Protein AF-A0A420J3P9-F1 (afdb_monomer)

Structure (mmCIF, N/CA/C/O backbone):
data_AF-A0A420J3P9-F1
#
_entry.id   AF-A0A420J3P9-F1
#
loop_
_atom_site.group_PDB
_atom_site.id
_atom_site.type_symbol
_atom_site.label_atom_id
_atom_site.label_alt_id
_atom_site.label_comp_id
_atom_site.label_asym_id
_atom_site.label_entity_id
_atom_site.label_seq_id
_atom_site.pdbx_PDB_ins_code
_atom_site.Cartn_x
_atom_site.Cartn_y
_atom_site.Cartn_z
_atom_site.occupancy
_atom_site.B_iso_or_equiv
_atom_site.auth_seq_id
_atom_site.auth_comp_id
_atom_site.auth_asym_id
_atom_site.auth_atom_id
_atom_site.pdbx_PDB_model_num
ATOM 1 N N . GLU A 1 1 ? -34.073 -24.463 3.191 1.00 41.09 1 GLU A N 1
ATOM 2 C CA . GLU A 1 1 ? -34.827 -23.278 3.674 1.00 41.09 1 GLU A CA 1
ATOM 3 C C . GLU A 1 1 ? -35.084 -23.218 5.193 1.00 41.09 1 GLU A C 1
ATOM 5 O O . GLU A 1 1 ? -35.386 -22.144 5.695 1.00 41.09 1 GLU A O 1
ATOM 10 N N . ALA A 1 2 ? -34.870 -24.283 5.980 1.00 38.25 2 ALA A N 1
ATOM 11 C CA . ALA A 1 2 ? -35.270 -24.335 7.399 1.00 38.25 2 ALA A CA 1
ATOM 12 C C . ALA A 1 2 ? -34.492 -23.448 8.412 1.00 38.25 2 ALA A C 1
ATOM 14 O O . ALA A 1 2 ? -34.869 -23.400 9.577 1.00 38.25 2 ALA A O 1
ATOM 15 N N . ALA A 1 3 ? -33.434 -22.725 8.019 1.00 47.88 3 ALA A N 1
ATOM 16 C CA . ALA A 1 3 ? -32.603 -21.922 8.940 1.00 47.88 3 ALA A CA 1
ATOM 17 C C . ALA A 1 3 ? -32.577 -20.409 8.638 1.00 47.88 3 ALA A C 1
ATOM 19 O O . ALA A 1 3 ? -31.824 -19.671 9.278 1.00 47.88 3 ALA A O 1
ATOM 20 N N . SER A 1 4 ? -33.387 -19.937 7.681 1.00 51.00 4 SER A N 1
ATOM 21 C CA . SER A 1 4 ? -33.421 -18.517 7.289 1.00 51.00 4 SER A CA 1
ATOM 22 C C . SER A 1 4 ? -33.843 -17.603 8.455 1.00 51.00 4 SER A C 1
ATOM 24 O O . SER A 1 4 ? -33.220 -16.573 8.692 1.00 51.00 4 SER A O 1
ATOM 26 N N . HIS A 1 5 ? -34.795 -18.042 9.285 1.00 48.81 5 HIS A N 1
ATOM 27 C CA . HIS A 1 5 ? -35.295 -17.291 10.447 1.00 48.81 5 HIS A CA 1
ATOM 28 C C . HIS A 1 5 ? -34.285 -17.151 11.611 1.00 48.81 5 HIS A C 1
ATOM 30 O O . HIS A 1 5 ? -34.476 -16.327 12.500 1.00 48.81 5 HIS A O 1
ATOM 36 N N . LEU A 1 6 ? -33.189 -17.923 11.614 1.00 57.53 6 LEU A N 1
ATOM 37 C CA . LEU A 1 6 ? -32.110 -17.842 12.617 1.00 57.53 6 LEU A CA 1
ATOM 38 C C . LEU A 1 6 ? -30.962 -16.917 12.168 1.00 57.53 6 LEU A C 1
ATOM 40 O O . LEU A 1 6 ? -29.981 -16.683 12.898 1.00 57.53 6 LEU A O 1
ATOM 44 N N . GLN A 1 7 ? -31.045 -16.376 10.950 1.00 66.06 7 GLN A N 1
ATOM 45 C CA . GLN A 1 7 ? -30.092 -15.388 10.477 1.00 66.06 7 GLN A CA 1
ATOM 46 C C . GLN A 1 7 ? -30.398 -14.020 11.074 1.00 66.06 7 GLN A C 1
ATOM 48 O O . GLN A 1 7 ? -31.249 -13.271 10.627 1.00 66.06 7 GLN A O 1
ATOM 53 N N . ARG A 1 8 ? -29.571 -13.646 12.046 1.00 73.69 8 ARG A N 1
ATOM 54 C CA . ARG A 1 8 ? -29.509 -12.269 12.557 1.00 73.69 8 ARG A CA 1
ATOM 55 C C . ARG A 1 8 ? -29.259 -11.182 11.494 1.00 73.69 8 ARG A C 1
ATOM 57 O O . ARG A 1 8 ? -29.562 -10.036 11.761 1.00 73.69 8 ARG A O 1
ATOM 64 N N . LEU A 1 9 ? -28.675 -11.525 10.341 1.00 76.19 9 LEU A N 1
ATOM 65 C CA . LEU A 1 9 ? -28.540 -10.621 9.192 1.00 76.19 9 LEU A CA 1
ATOM 66 C C . LEU A 1 9 ? -29.538 -11.089 8.126 1.00 76.19 9 LEU A C 1
ATOM 68 O O . LEU A 1 9 ? -29.399 -12.227 7.679 1.00 76.19 9 LEU A O 1
ATOM 72 N N . PRO A 1 10 ? -30.522 -10.265 7.731 1.00 80.88 10 PRO A N 1
ATOM 73 C CA . PRO A 1 10 ? -31.456 -10.626 6.670 1.00 80.88 10 PRO A CA 1
ATOM 74 C C . PRO A 1 10 ? -30.725 -10.935 5.359 1.00 80.88 10 PRO A C 1
ATOM 76 O O . PRO A 1 10 ? -29.700 -10.317 5.065 1.00 80.88 10 PRO A O 1
ATOM 79 N N . THR A 1 11 ? -31.278 -11.831 4.540 1.00 83.38 11 THR A N 1
ATOM 80 C CA . THR A 1 11 ? -30.711 -12.221 3.232 1.00 83.38 11 THR A CA 1
ATOM 81 C C . THR A 1 11 ? -30.441 -11.015 2.334 1.00 83.38 11 THR A C 1
ATOM 83 O O 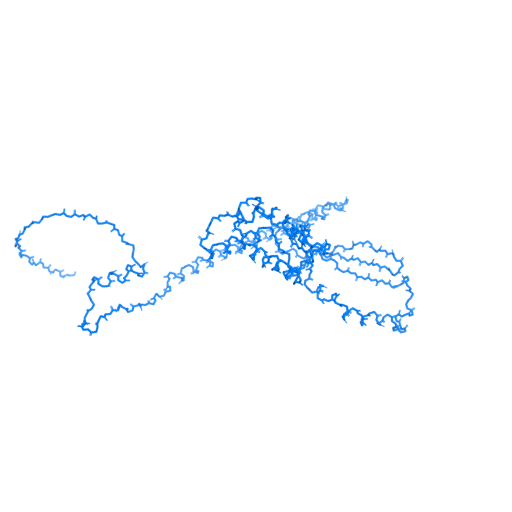. THR A 1 11 ? -29.328 -10.858 1.853 1.00 83.38 11 THR A O 1
ATOM 86 N N . VAL A 1 12 ? -31.386 -10.073 2.248 1.00 84.38 12 VAL A N 1
ATOM 87 C CA . VAL A 1 12 ? -31.233 -8.813 1.490 1.00 84.38 12 VAL A CA 1
ATOM 88 C C . VAL A 1 12 ? -30.014 -7.996 1.943 1.00 84.38 12 VAL A C 1
ATOM 90 O O . VAL A 1 12 ? -29.369 -7.314 1.146 1.00 84.38 12 VAL A O 1
ATOM 93 N N . VAL A 1 13 ? -29.695 -8.031 3.239 1.00 83.31 13 VAL A N 1
ATOM 94 C CA . VAL A 1 13 ? -28.529 -7.331 3.791 1.00 83.31 13 VAL A CA 1
ATOM 95 C C . VAL A 1 13 ? -27.249 -8.098 3.475 1.00 83.31 13 VAL A C 1
ATOM 97 O O . VAL A 1 13 ? -26.247 -7.468 3.140 1.00 83.31 13 VAL A O 1
ATOM 100 N N . GLU A 1 14 ? -27.278 -9.433 3.540 1.00 87.81 14 GLU A N 1
ATOM 101 C CA . GLU A 1 14 ? -26.153 -10.269 3.108 1.00 87.81 14 GLU A CA 1
ATOM 102 C C . GLU A 1 14 ? -25.841 -10.043 1.619 1.00 87.81 14 GLU A C 1
ATOM 104 O O . GLU A 1 14 ? -24.682 -9.803 1.299 1.00 87.81 14 GLU A O 1
ATOM 109 N N . ASP A 1 15 ? -26.845 -9.965 0.742 1.00 88.38 15 ASP A N 1
ATOM 110 C CA . ASP A 1 15 ? -26.650 -9.713 -0.695 1.00 88.38 15 ASP A CA 1
ATOM 111 C C . ASP A 1 15 ? -26.007 -8.346 -0.962 1.00 88.38 15 ASP A C 1
ATOM 113 O O . ASP A 1 15 ? -25.074 -8.211 -1.758 1.00 88.38 15 ASP A O 1
ATOM 117 N N . ARG A 1 16 ? -26.459 -7.303 -0.253 1.00 88.38 16 ARG A N 1
ATOM 118 C CA . ARG A 1 16 ? -25.855 -5.963 -0.340 1.00 88.38 16 ARG A CA 1
ATOM 119 C C . ARG A 1 16 ? -24.415 -5.951 0.162 1.00 88.38 16 ARG A C 1
ATOM 121 O O . ARG A 1 16 ? -23.575 -5.272 -0.427 1.00 88.38 16 ARG A O 1
ATOM 128 N N . LEU A 1 17 ? -24.127 -6.687 1.234 1.00 89.12 17 LEU A N 1
ATOM 129 C CA . LEU A 1 17 ? -22.781 -6.813 1.786 1.00 89.12 17 LEU A CA 1
ATOM 130 C C . LEU A 1 17 ? -21.855 -7.547 0.809 1.00 89.12 17 LEU A C 1
ATOM 132 O O . LEU A 1 17 ? -20.719 -7.123 0.609 1.00 89.12 17 LEU A O 1
ATOM 136 N N . THR A 1 18 ? -22.359 -8.591 0.155 1.00 91.00 18 THR A N 1
ATOM 137 C CA . THR A 1 18 ? -21.653 -9.338 -0.887 1.00 91.00 18 THR A CA 1
ATOM 138 C C . THR A 1 18 ? -21.353 -8.458 -2.102 1.00 91.00 18 THR A C 1
ATOM 140 O O . THR A 1 18 ? -20.197 -8.365 -2.512 1.00 91.00 18 THR A O 1
ATOM 143 N N . ASN A 1 19 ? -22.338 -7.714 -2.612 1.00 91.31 19 ASN A N 1
ATOM 144 C CA . ASN A 1 19 ? -22.127 -6.753 -3.702 1.00 91.31 19 ASN A CA 1
ATOM 145 C C . ASN A 1 19 ? -21.129 -5.653 -3.326 1.00 91.31 19 ASN A C 1
ATOM 147 O O . ASN A 1 19 ? -20.300 -5.254 -4.141 1.00 91.31 19 ASN A O 1
ATOM 151 N N . TRP A 1 20 ? -21.167 -5.167 -2.084 1.00 90.81 20 TRP A N 1
ATOM 152 C CA . TRP A 1 20 ? -20.179 -4.208 -1.603 1.00 90.81 20 TRP A CA 1
ATOM 153 C C . TRP A 1 20 ? -18.757 -4.786 -1.622 1.00 90.81 20 TRP A C 1
ATOM 155 O O . TRP A 1 20 ? -17.851 -4.099 -2.089 1.00 90.81 20 TRP A O 1
ATOM 165 N N . ILE A 1 21 ? -18.557 -6.041 -1.196 1.00 90.19 21 ILE A N 1
ATOM 166 C CA . ILE A 1 21 ? -17.247 -6.719 -1.256 1.00 90.19 21 ILE A CA 1
ATOM 167 C C . ILE A 1 21 ? -16.744 -6.806 -2.704 1.00 90.19 21 ILE A C 1
ATOM 169 O O . ILE A 1 21 ? -15.606 -6.421 -2.970 1.00 90.19 21 ILE A O 1
ATOM 173 N N . LEU A 1 22 ? -17.596 -7.240 -3.638 1.00 90.75 22 LEU A N 1
ATOM 174 C CA . LEU A 1 22 ? -17.245 -7.338 -5.062 1.00 90.75 22 LEU A CA 1
ATOM 175 C C . LEU A 1 22 ? -16.896 -5.968 -5.668 1.00 90.75 22 LEU A C 1
ATOM 177 O O . LEU A 1 22 ? -15.924 -5.837 -6.409 1.00 90.75 22 LEU A O 1
ATOM 181 N N . ASN A 1 23 ? -17.635 -4.919 -5.302 1.00 89.25 23 ASN A N 1
ATOM 182 C CA . ASN A 1 23 ? -17.346 -3.557 -5.750 1.00 89.25 23 ASN A CA 1
ATOM 183 C C . ASN A 1 23 ? -16.020 -3.024 -5.185 1.00 89.25 23 ASN A C 1
ATOM 185 O O . ASN A 1 23 ? -15.274 -2.355 -5.897 1.00 89.25 23 ASN A O 1
ATOM 189 N N . GLN A 1 24 ? -15.699 -3.311 -3.918 1.00 85.50 24 GLN A N 1
ATOM 190 C CA . GLN A 1 24 ? -14.402 -2.939 -3.336 1.00 85.50 24 GLN A CA 1
ATOM 191 C C . GLN A 1 24 ? -13.248 -3.643 -4.052 1.00 85.50 24 GLN A C 1
ATOM 193 O O . GLN A 1 24 ? -12.240 -3.011 -4.376 1.00 85.50 24 GLN A O 1
ATOM 198 N N . GLU A 1 25 ? -13.423 -4.923 -4.369 1.00 85.25 25 GLU A N 1
ATOM 199 C CA . GLU A 1 25 ? -12.459 -5.684 -5.150 1.00 85.25 25 GLU A CA 1
ATOM 200 C C . GLU A 1 25 ? -12.248 -5.095 -6.550 1.00 85.25 25 GLU A C 1
ATOM 202 O O . GLU A 1 25 ? -11.099 -4.902 -6.950 1.00 85.25 25 GLU A O 1
ATOM 207 N N . ALA A 1 26 ? -13.321 -4.735 -7.262 1.00 84.12 26 ALA A N 1
ATOM 208 C CA . ALA A 1 26 ? -13.232 -4.100 -8.580 1.00 84.12 26 ALA A CA 1
ATOM 209 C C . ALA A 1 26 ? -12.447 -2.773 -8.547 1.00 84.12 26 ALA A C 1
ATOM 211 O O . ALA A 1 26 ? -11.773 -2.406 -9.512 1.00 84.12 26 ALA A O 1
ATOM 212 N N . LEU A 1 27 ? -12.484 -2.064 -7.416 1.00 81.44 27 LEU A N 1
ATOM 213 C CA . LEU A 1 27 ? -11.719 -0.837 -7.185 1.00 81.44 27 LEU A CA 1
ATOM 214 C C . LEU A 1 27 ? -10.256 -1.092 -6.764 1.00 81.44 27 LEU A C 1
ATOM 216 O O . LEU A 1 27 ? -9.456 -0.152 -6.720 1.00 81.44 27 LEU A O 1
ATOM 220 N N . GLY A 1 28 ? -9.875 -2.342 -6.488 1.00 75.62 28 GLY A N 1
ATOM 221 C CA . GLY A 1 28 ? -8.542 -2.719 -6.012 1.00 75.62 28 GLY A CA 1
ATOM 222 C C . GLY A 1 28 ? -8.358 -2.568 -4.499 1.00 75.62 28 GLY A C 1
ATOM 223 O O . GLY A 1 28 ? -7.225 -2.426 -4.027 1.00 75.62 28 GLY A O 1
ATOM 224 N N . TYR A 1 29 ? -9.451 -2.587 -3.729 1.00 77.88 29 TYR A N 1
ATOM 225 C CA . TYR A 1 29 ? -9.440 -2.568 -2.268 1.00 77.88 29 TYR A CA 1
ATOM 226 C C . TYR A 1 29 ? -9.862 -3.932 -1.713 1.00 77.88 29 TYR A C 1
ATOM 228 O O . TYR A 1 29 ? -10.989 -4.382 -1.890 1.00 77.88 29 TYR A O 1
ATOM 236 N N . GLY A 1 30 ? -8.949 -4.604 -1.014 1.00 80.62 30 GLY A N 1
ATOM 237 C CA . GLY A 1 30 ? -9.260 -5.846 -0.312 1.00 80.62 30 GLY A CA 1
ATOM 238 C C . GLY A 1 30 ? -10.011 -5.583 0.992 1.00 80.62 30 GLY A C 1
ATOM 239 O O . GLY A 1 30 ? -9.611 -4.728 1.785 1.00 80.62 30 GLY A O 1
ATOM 240 N N . VAL A 1 31 ? -11.082 -6.341 1.228 1.00 85.81 31 VAL A N 1
ATOM 241 C CA . VAL A 1 31 ? -11.904 -6.230 2.437 1.00 85.81 31 VAL A CA 1
ATOM 242 C C . VAL A 1 31 ? -11.587 -7.370 3.404 1.00 85.81 31 VAL A C 1
ATOM 244 O O . VAL A 1 31 ? -11.693 -8.546 3.070 1.00 85.81 31 VAL A O 1
ATOM 247 N N . THR A 1 32 ? -11.221 -7.041 4.638 1.00 85.94 32 THR A N 1
ATOM 248 C CA . THR A 1 32 ? -10.906 -8.025 5.689 1.00 85.94 32 THR A CA 1
ATOM 249 C C . THR A 1 32 ? -12.156 -8.540 6.412 1.00 85.94 32 THR A C 1
ATOM 251 O O . THR A 1 32 ? -13.165 -7.842 6.515 1.00 85.94 32 THR A O 1
ATOM 254 N N . HIS A 1 33 ? -12.072 -9.725 7.035 1.00 86.06 33 HIS A N 1
ATOM 255 C CA . HIS A 1 33 ? -13.139 -10.253 7.909 1.00 86.06 33 HIS A CA 1
ATOM 256 C C . HIS A 1 33 ? -13.577 -9.260 8.989 1.00 86.06 33 HIS A C 1
ATOM 258 O O . HIS A 1 33 ? -14.764 -9.141 9.288 1.00 86.06 33 HIS A O 1
ATOM 264 N N . THR A 1 34 ? -12.620 -8.544 9.580 1.00 82.94 34 THR A N 1
ATOM 265 C CA . THR A 1 34 ? -12.887 -7.565 10.634 1.00 82.94 34 THR A CA 1
ATOM 266 C C . THR A 1 34 ? -13.718 -6.402 10.108 1.00 82.94 34 THR A C 1
ATOM 268 O O . THR A 1 34 ? -14.671 -6.001 10.770 1.00 82.94 34 THR A O 1
ATOM 271 N N . GLN A 1 35 ? -13.404 -5.902 8.909 1.00 84.62 35 GLN A N 1
ATOM 272 C CA . GLN A 1 35 ? -14.179 -4.843 8.260 1.00 84.62 35 GLN A CA 1
ATOM 273 C C . GLN A 1 35 ? -15.598 -5.309 7.928 1.00 84.62 35 GLN A C 1
ATOM 275 O O . GLN A 1 35 ? -16.542 -4.590 8.239 1.00 84.62 35 GLN A O 1
ATOM 280 N N . ILE A 1 36 ? -15.764 -6.520 7.385 1.00 86.50 36 ILE A N 1
ATOM 281 C CA . ILE A 1 36 ? -17.090 -7.084 7.076 1.00 86.50 36 ILE A CA 1
ATOM 282 C C . ILE A 1 36 ? -17.923 -7.223 8.355 1.00 86.50 36 ILE A C 1
ATOM 284 O O . ILE A 1 36 ? -19.081 -6.813 8.388 1.00 86.50 36 ILE A O 1
ATOM 288 N N . ARG A 1 37 ? -17.320 -7.729 9.440 1.00 86.31 37 ARG A N 1
ATOM 289 C CA . ARG A 1 37 ? -17.979 -7.838 10.748 1.00 86.31 37 ARG A CA 1
ATOM 290 C C . 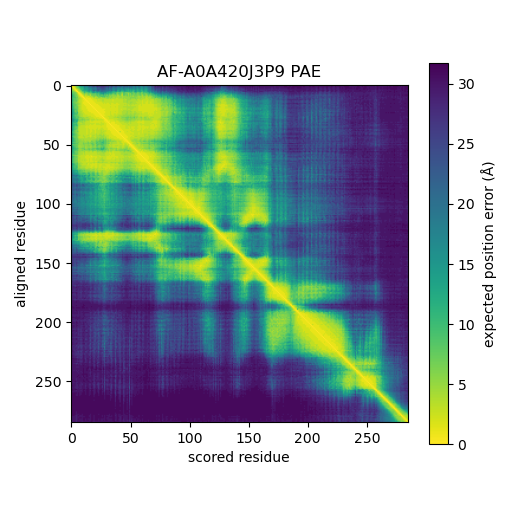ARG A 1 37 ? -18.402 -6.472 11.287 1.00 86.31 37 ARG A C 1
ATOM 292 O O . ARG A 1 37 ? -19.551 -6.322 11.683 1.00 86.31 37 ARG A O 1
ATOM 299 N N . LEU A 1 38 ? -17.502 -5.486 11.279 1.00 85.00 38 LEU A N 1
ATOM 300 C CA . LEU A 1 38 ? -17.786 -4.115 11.722 1.00 85.00 38 LEU A CA 1
ATOM 301 C C . LEU A 1 38 ? -18.907 -3.472 10.904 1.00 85.00 38 LEU A C 1
ATOM 303 O O . LEU A 1 38 ? -19.764 -2.791 11.461 1.00 85.00 38 LEU A O 1
ATOM 307 N N . PHE A 1 39 ? -18.910 -3.682 9.589 1.00 85.88 39 PHE A N 1
ATOM 308 C CA . PHE A 1 39 ? -19.941 -3.141 8.712 1.00 85.88 39 PHE A CA 1
ATOM 309 C C . PHE A 1 39 ? -21.296 -3.811 8.970 1.00 85.88 39 PHE A C 1
ATOM 311 O O . PHE A 1 39 ? -22.301 -3.121 9.116 1.00 85.88 39 PHE A O 1
ATOM 318 N N . GLY A 1 40 ? -21.311 -5.136 9.140 1.00 85.19 40 GLY A N 1
ATOM 319 C CA . GLY A 1 40 ? -22.503 -5.885 9.540 1.00 85.19 40 GLY A CA 1
ATOM 320 C C . GLY A 1 40 ? -23.052 -5.452 10.903 1.00 85.19 40 GLY A C 1
ATOM 321 O O . GLY A 1 40 ? -24.250 -5.235 11.034 1.00 85.19 40 GLY A O 1
ATOM 322 N N . GLU A 1 41 ? -22.192 -5.261 11.908 1.00 86.06 41 GLU A N 1
ATOM 323 C CA . GLU A 1 41 ? -22.586 -4.754 13.233 1.00 86.06 41 GLU A CA 1
ATOM 324 C C . GLU A 1 41 ? -23.176 -3.341 13.157 1.00 86.06 41 GLU A C 1
ATOM 326 O O . GLU A 1 41 ? -24.178 -3.061 13.808 1.00 86.06 41 GLU A O 1
ATOM 331 N N . ARG A 1 42 ? -22.606 -2.458 12.329 1.00 85.62 42 ARG A N 1
ATOM 332 C CA . ARG A 1 42 ? -23.151 -1.109 12.108 1.00 85.62 42 ARG A CA 1
ATOM 333 C C . ARG A 1 42 ? -24.518 -1.141 11.430 1.00 85.62 42 ARG A C 1
ATOM 335 O O . ARG A 1 42 ? -25.399 -0.391 11.833 1.00 85.62 42 ARG A O 1
ATOM 342 N N . LEU A 1 43 ? -24.704 -2.009 10.435 1.00 85.88 43 LEU A N 1
ATOM 343 C CA . LEU A 1 43 ? -25.997 -2.184 9.768 1.00 85.88 43 LEU A CA 1
ATOM 344 C C . LEU A 1 43 ? -27.071 -2.688 10.741 1.00 85.88 43 LEU A C 1
ATOM 346 O O . LEU A 1 43 ? -28.191 -2.188 10.713 1.00 85.88 43 LEU A O 1
ATOM 350 N N . LEU A 1 44 ? -26.718 -3.610 11.640 1.00 85.44 44 LEU A N 1
ATOM 351 C CA . LEU A 1 44 ? -27.620 -4.091 12.692 1.00 85.44 44 LEU A CA 1
ATOM 352 C C . LEU A 1 44 ? -27.932 -3.013 13.735 1.00 85.44 44 LEU A C 1
ATOM 354 O O . LEU A 1 44 ? -29.086 -2.857 14.128 1.00 85.44 44 LEU A O 1
ATOM 358 N N . ALA A 1 45 ? -26.936 -2.215 14.127 1.00 86.56 45 ALA A N 1
ATOM 359 C CA . ALA A 1 45 ? -27.130 -1.113 15.065 1.00 86.56 45 ALA A CA 1
ATOM 360 C C . ALA A 1 45 ? -28.114 -0.060 14.527 1.00 86.56 45 ALA A C 1
ATOM 362 O O . ALA A 1 45 ? -28.903 0.479 15.297 1.00 86.56 45 ALA A O 1
ATOM 363 N N . LEU A 1 46 ? -28.118 0.197 13.211 1.00 85.06 46 LEU A N 1
ATOM 364 C CA . LEU A 1 46 ? -29.114 1.066 12.565 1.00 85.06 46 LEU A CA 1
ATOM 365 C C . LEU A 1 46 ? -30.538 0.492 12.623 1.00 85.06 46 LEU A C 1
ATOM 367 O O . LEU A 1 46 ? -31.501 1.249 12.583 1.00 85.06 46 LEU A O 1
ATOM 371 N N . GLN A 1 47 ? -30.672 -0.829 12.733 1.00 82.81 47 GLN A N 1
ATOM 372 C CA . GLN A 1 47 ? -31.948 -1.528 12.908 1.00 82.81 47 GLN A CA 1
ATOM 373 C C . GLN A 1 47 ? -32.336 -1.691 14.391 1.00 82.81 47 GLN A C 1
ATOM 375 O O . GLN A 1 47 ? -33.323 -2.356 14.694 1.00 82.81 47 GLN A O 1
ATOM 380 N N . GLY A 1 48 ? -31.574 -1.096 15.318 1.00 82.94 48 GLY A N 1
ATOM 381 C CA . GLY A 1 48 ? -31.812 -1.170 16.762 1.00 82.94 48 GLY A CA 1
ATOM 382 C C . GLY A 1 48 ? -31.195 -2.390 17.457 1.00 82.94 48 GLY A C 1
ATOM 383 O O . GLY A 1 48 ? -31.391 -2.569 18.658 1.00 82.94 48 GLY A O 1
ATOM 384 N N . ASP A 1 49 ? -30.425 -3.224 16.747 1.00 84.62 49 ASP A N 1
ATOM 385 C CA . ASP A 1 49 ? -29.704 -4.355 17.338 1.00 84.62 49 ASP A CA 1
ATOM 386 C C . ASP A 1 49 ? -28.223 -4.017 17.560 1.00 84.62 49 ASP A C 1
ATOM 388 O O . ASP A 1 49 ? -27.389 -4.080 16.658 1.00 84.62 49 ASP A O 1
ATOM 392 N N . HIS A 1 50 ? -27.884 -3.702 18.808 1.00 84.94 50 HIS A N 1
ATOM 393 C CA . HIS A 1 50 ? -26.528 -3.324 19.206 1.00 84.94 50 HIS A CA 1
ATOM 394 C C . HIS A 1 50 ? -25.654 -4.492 19.681 1.00 84.94 50 HIS A C 1
ATOM 396 O O . HIS A 1 50 ? -24.524 -4.264 20.116 1.00 84.94 50 HIS A O 1
ATOM 402 N N . LYS A 1 51 ? -26.129 -5.748 19.647 1.00 84.50 51 LYS A N 1
ATOM 403 C CA . LYS A 1 51 ? -25.302 -6.857 20.156 1.00 84.50 51 LYS A CA 1
ATOM 404 C C . LYS A 1 51 ? -24.171 -7.172 19.154 1.00 84.50 51 LYS A C 1
ATOM 406 O O . LYS A 1 51 ? -24.382 -7.105 17.942 1.00 84.50 51 LYS A O 1
ATOM 411 N N . PRO A 1 52 ? -22.979 -7.593 19.597 1.00 82.00 52 PRO A N 1
ATOM 412 C CA . PRO A 1 52 ? -21.889 -7.933 18.681 1.00 82.00 52 PRO A CA 1
ATOM 413 C C . PRO A 1 52 ? -22.203 -9.186 17.846 1.00 82.00 52 PRO A C 1
ATOM 415 O O . PRO A 1 52 ? -22.958 -10.068 18.273 1.00 82.00 52 PRO A O 1
ATOM 418 N N . LEU A 1 53 ? -21.615 -9.297 16.653 1.00 81.75 53 LEU A N 1
ATOM 419 C CA . LEU A 1 53 ? -21.684 -10.505 15.828 1.00 81.75 53 LEU A CA 1
ATOM 420 C C . LEU A 1 53 ? -20.735 -11.576 16.394 1.00 81.75 53 LEU A C 1
ATOM 422 O O . LEU A 1 53 ? -19.559 -11.329 16.648 1.00 81.75 53 LEU A O 1
ATOM 426 N N . GLY A 1 54 ? -21.243 -12.798 16.581 1.00 79.38 54 GLY A N 1
ATOM 427 C CA . GLY A 1 54 ? -20.460 -13.914 17.127 1.00 79.38 54 GLY A CA 1
ATOM 428 C C . GLY A 1 54 ? -19.325 -14.401 16.208 1.00 79.38 54 GLY A C 1
ATOM 429 O O . GLY A 1 54 ? -19.375 -14.238 14.989 1.00 79.38 54 GLY A O 1
ATOM 430 N N . LYS A 1 55 ? -18.330 -15.087 16.790 1.00 76.44 55 LYS A N 1
ATOM 431 C CA . LYS A 1 55 ? -17.093 -15.534 16.109 1.00 76.44 55 LYS A CA 1
ATOM 432 C C . LYS A 1 55 ? -17.334 -16.355 14.829 1.00 76.44 55 LYS A C 1
ATOM 434 O O . LYS A 1 55 ? -16.671 -16.134 13.822 1.00 76.44 55 LYS A O 1
ATOM 439 N N . ASN A 1 56 ? -18.338 -17.236 14.825 1.00 82.19 56 ASN A N 1
ATOM 440 C CA . ASN A 1 56 ? -18.611 -18.144 13.699 1.00 82.19 56 ASN A CA 1
ATOM 441 C C . ASN A 1 56 ? -19.488 -17.527 12.596 1.00 82.19 56 ASN A C 1
ATOM 443 O O . ASN A 1 56 ? -19.831 -18.203 11.626 1.00 82.19 56 ASN A O 1
ATOM 447 N N . ARG A 1 57 ? -19.900 -16.259 12.728 1.00 82.56 57 ARG A N 1
ATOM 448 C CA . ARG A 1 57 ? -20.818 -15.629 11.766 1.00 82.56 57 ARG A CA 1
ATOM 449 C C . ARG A 1 57 ? -20.166 -15.438 10.398 1.00 82.56 57 ARG A C 1
ATOM 451 O O . ARG A 1 57 ? -20.837 -15.685 9.407 1.00 82.56 57 ARG A O 1
ATOM 458 N N . MET A 1 58 ? -18.874 -15.101 10.347 1.00 84.38 58 MET A N 1
ATOM 459 C CA . MET A 1 58 ? -18.144 -14.949 9.082 1.00 84.38 58 MET A CA 1
ATOM 460 C C . MET A 1 58 ? -17.976 -16.267 8.329 1.00 84.38 58 MET A C 1
ATOM 462 O O . MET A 1 58 ? -18.233 -16.314 7.133 1.00 84.38 58 MET A O 1
ATOM 466 N N . ALA A 1 59 ? -17.628 -17.351 9.028 1.00 85.81 59 ALA A N 1
ATOM 467 C CA . ALA A 1 59 ? -17.551 -18.677 8.416 1.00 85.81 59 ALA A CA 1
ATOM 468 C C . ALA A 1 59 ? -18.904 -19.094 7.814 1.00 85.81 59 ALA A C 1
ATOM 470 O O . ALA A 1 59 ? -18.964 -19.585 6.692 1.00 85.81 59 ALA A O 1
ATOM 471 N N . ARG A 1 60 ? -20.008 -18.820 8.524 1.00 88.06 60 ARG A N 1
ATOM 472 C CA . ARG A 1 60 ? -21.366 -19.082 8.025 1.00 88.06 60 ARG A CA 1
ATOM 473 C C . ARG A 1 60 ? -21.771 -18.165 6.867 1.00 88.06 60 ARG A C 1
ATOM 475 O O . ARG A 1 60 ? -22.468 -18.622 5.975 1.00 88.06 60 ARG A O 1
ATOM 482 N N . PHE A 1 61 ? -21.364 -16.896 6.890 1.00 87.19 61 PHE A N 1
ATOM 483 C CA . PHE A 1 61 ? -21.601 -15.950 5.796 1.00 87.19 61 PHE A CA 1
ATOM 484 C C . PHE A 1 61 ? -20.916 -16.421 4.509 1.00 87.19 61 PHE A C 1
ATOM 486 O O . PHE A 1 61 ? -21.564 -16.484 3.472 1.00 87.19 61 PHE A O 1
ATOM 493 N N . LEU A 1 62 ? -19.648 -16.835 4.592 1.00 89.25 62 LEU A N 1
ATOM 494 C CA . LEU A 1 62 ? -18.914 -17.383 3.448 1.00 89.25 62 LEU A CA 1
ATOM 495 C C . LEU A 1 62 ? -19.509 -18.711 2.965 1.00 89.25 62 LEU A C 1
ATOM 497 O O . LEU A 1 62 ? -19.663 -18.904 1.769 1.00 89.25 62 LEU A O 1
ATOM 501 N N . ALA A 1 63 ? -19.925 -19.592 3.881 1.00 89.25 63 ALA A N 1
ATOM 502 C CA . ALA A 1 63 ? -20.588 -20.846 3.514 1.00 89.25 63 ALA A CA 1
ATOM 503 C C . ALA A 1 63 ? -21.911 -20.632 2.753 1.00 89.25 63 ALA A C 1
ATOM 505 O O . ALA A 1 63 ? -22.300 -21.479 1.956 1.00 89.25 63 ALA A O 1
ATOM 506 N N . ARG A 1 64 ? -22.604 -19.510 2.991 1.00 89.06 64 ARG A N 1
ATOM 507 C CA . ARG A 1 64 ? -23.831 -19.133 2.271 1.00 89.06 64 ARG A CA 1
ATOM 508 C C . ARG A 1 6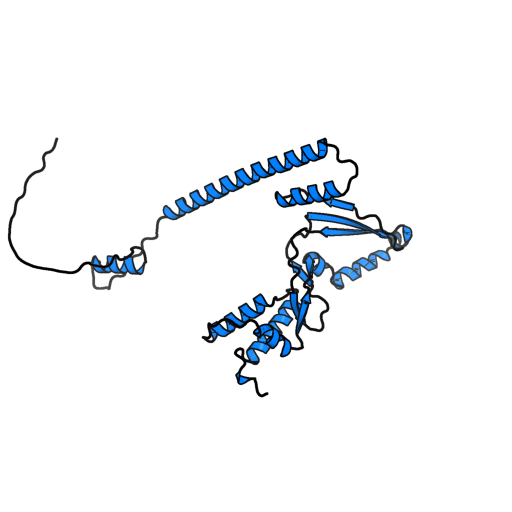4 ? -23.582 -18.380 0.968 1.00 89.06 64 ARG A C 1
ATOM 510 O O . ARG A 1 64 ? -24.450 -18.389 0.108 1.00 89.06 64 ARG A O 1
ATOM 517 N N . ASN A 1 65 ? -22.426 -17.736 0.831 1.00 88.50 65 ASN A N 1
ATOM 518 C CA . ASN A 1 65 ? -22.057 -16.939 -0.334 1.00 88.50 65 ASN A CA 1
ATOM 519 C C . ASN A 1 65 ? -20.862 -17.602 -1.035 1.00 88.50 65 ASN A C 1
ATOM 521 O O . ASN A 1 65 ? -19.739 -17.110 -0.905 1.00 88.50 65 ASN A O 1
ATOM 525 N N . PRO A 1 66 ? -21.074 -18.705 -1.784 1.00 89.50 66 PRO A N 1
ATOM 526 C CA . PRO A 1 66 ? -19.988 -19.460 -2.412 1.00 89.50 66 PRO A CA 1
ATOM 527 C C . PRO A 1 66 ? -19.257 -18.670 -3.503 1.00 89.50 66 PRO A C 1
ATOM 529 O O . PRO A 1 66 ? -18.177 -19.065 -3.920 1.00 89.50 66 PRO A O 1
ATOM 532 N N . ILE A 1 67 ? -19.818 -17.542 -3.945 1.00 91.06 67 ILE A N 1
ATOM 533 C CA . ILE A 1 67 ? -19.162 -16.596 -4.852 1.00 91.06 67 ILE A CA 1
ATOM 534 C C . ILE A 1 67 ? -17.977 -15.866 -4.205 1.00 91.06 67 ILE A C 1
ATOM 536 O O . ILE A 1 67 ? -17.170 -15.270 -4.912 1.00 91.06 67 ILE A O 1
ATOM 540 N N . LEU A 1 68 ? -17.850 -15.913 -2.875 1.00 91.31 68 LEU A N 1
ATOM 541 C CA . LEU A 1 68 ? -16.766 -15.290 -2.129 1.00 91.31 68 LEU A CA 1
ATOM 542 C C . LEU A 1 68 ? -15.763 -16.333 -1.627 1.00 91.31 68 LEU A C 1
ATOM 544 O O . LEU A 1 68 ? -16.135 -17.375 -1.089 1.00 91.31 68 LEU A O 1
ATOM 548 N N . LYS A 1 69 ? -14.474 -16.005 -1.693 1.00 90.81 69 LYS A N 1
ATOM 549 C CA . LYS A 1 69 ? -13.398 -16.767 -1.056 1.00 90.81 69 LYS A CA 1
ATOM 550 C C . LYS A 1 69 ? -12.460 -15.874 -0.266 1.00 90.81 69 LYS A C 1
ATOM 552 O O . LYS A 1 69 ? -12.290 -14.687 -0.543 1.00 90.81 69 LYS A O 1
ATOM 557 N N . ILE A 1 70 ? -11.797 -16.498 0.698 1.00 88.94 70 ILE A N 1
ATOM 558 C CA . ILE A 1 70 ? -10.675 -15.896 1.403 1.00 88.94 70 ILE A CA 1
ATOM 559 C C . ILE A 1 70 ? -9.440 -16.026 0.516 1.00 88.94 70 ILE A C 1
ATOM 561 O O . ILE A 1 70 ? -9.101 -17.115 0.057 1.00 88.94 70 ILE A O 1
ATOM 565 N N . MET A 1 71 ? -8.744 -14.920 0.299 1.00 86.12 71 MET A N 1
ATOM 566 C CA . MET A 1 71 ? -7.515 -14.891 -0.475 1.00 86.12 71 MET A CA 1
ATOM 567 C C . MET A 1 71 ? -6.494 -13.937 0.130 1.00 86.12 71 MET A C 1
ATOM 569 O O . MET A 1 71 ? -6.818 -13.054 0.921 1.00 86.12 71 MET A O 1
ATOM 573 N N . LYS A 1 72 ? -5.230 -14.121 -0.244 1.00 82.25 72 LYS A N 1
ATOM 574 C CA . LYS A 1 72 ? -4.145 -13.241 0.185 1.00 82.25 72 LYS A CA 1
ATOM 575 C C . LYS A 1 72 ? -4.151 -11.972 -0.668 1.00 82.25 72 LYS A C 1
ATOM 577 O O . LYS A 1 72 ? -4.038 -12.062 -1.892 1.00 82.25 72 LYS A O 1
ATOM 582 N N . GLN A 1 73 ? -4.245 -10.809 -0.029 1.00 76.94 73 GLN A N 1
ATOM 583 C CA . GLN A 1 73 ? -4.050 -9.530 -0.708 1.00 76.94 73 GLN A CA 1
ATOM 584 C C . GLN A 1 73 ? -2.558 -9.273 -0.919 1.00 76.94 73 GLN A C 1
ATOM 586 O O . GLN A 1 73 ? -1.740 -9.542 -0.036 1.00 76.94 73 GLN A O 1
ATOM 591 N N . MET A 1 74 ? -2.210 -8.723 -2.081 1.00 71.81 74 MET A N 1
ATOM 592 C CA . MET A 1 74 ? -0.855 -8.277 -2.387 1.00 71.81 74 MET A CA 1
ATOM 593 C C . MET A 1 74 ? -0.891 -6.819 -2.818 1.00 71.81 74 MET A C 1
ATOM 595 O O . MET A 1 74 ? -1.624 -6.469 -3.740 1.00 71.81 74 MET A O 1
ATOM 599 N N . TYR A 1 75 ? -0.123 -5.964 -2.149 1.00 69.56 75 TYR A N 1
ATOM 600 C CA . TYR A 1 75 ? -0.103 -4.539 -2.465 1.00 69.56 75 TYR A CA 1
ATOM 601 C C . TYR A 1 75 ? 0.847 -4.227 -3.615 1.00 69.56 75 TYR A C 1
ATOM 603 O O . TYR A 1 75 ? 1.957 -4.762 -3.695 1.00 69.56 75 TYR A O 1
ATOM 611 N N . PHE A 1 76 ? 0.413 -3.308 -4.469 1.00 66.94 76 PHE A N 1
ATOM 612 C CA . PHE A 1 76 ? 1.199 -2.703 -5.531 1.00 66.94 76 PHE A CA 1
ATOM 613 C C . PHE A 1 76 ? 1.117 -1.182 -5.455 1.00 66.94 76 PHE A C 1
ATOM 615 O O . PHE A 1 76 ? 0.181 -0.615 -4.886 1.00 66.94 76 PHE A O 1
ATOM 622 N N . ASP A 1 77 ? 2.123 -0.524 -6.034 1.00 67.25 77 ASP A N 1
ATOM 623 C CA . ASP A 1 77 ? 2.085 0.924 -6.193 1.00 67.25 77 ASP A CA 1
ATOM 624 C C . ASP A 1 77 ? 0.907 1.285 -7.106 1.00 67.25 77 ASP A C 1
ATOM 626 O O . ASP A 1 77 ? 0.744 0.715 -8.191 1.00 67.25 77 ASP A O 1
ATOM 630 N N . SER A 1 78 ? 0.079 2.221 -6.648 1.00 70.38 78 SER A N 1
ATOM 631 C CA . SER A 1 78 ? -1.036 2.760 -7.421 1.00 70.38 78 SER A CA 1
ATOM 632 C C . SER A 1 78 ? -0.617 3.253 -8.812 1.00 70.38 78 SER A C 1
ATOM 634 O O . SER A 1 78 ? -1.342 3.004 -9.775 1.00 70.38 78 SER A O 1
ATOM 636 N N . VAL A 1 79 ? 0.566 3.868 -8.942 1.00 70.44 79 VAL A N 1
ATOM 637 C CA . VAL A 1 79 ? 1.113 4.327 -10.225 1.00 70.44 79 VAL A CA 1
ATOM 638 C C . VAL A 1 79 ? 1.391 3.129 -11.127 1.00 70.44 79 VAL A C 1
ATOM 640 O O . VAL A 1 79 ? 0.931 3.109 -12.263 1.00 70.44 79 VAL A O 1
ATOM 643 N N . ARG A 1 80 ? 2.034 2.075 -10.606 1.00 70.50 80 ARG A N 1
ATOM 644 C CA . ARG A 1 80 ? 2.346 0.858 -11.378 1.00 70.50 80 ARG A CA 1
ATOM 645 C C . ARG A 1 80 ? 1.082 0.163 -11.881 1.00 70.50 80 ARG A C 1
ATOM 647 O O . ARG A 1 80 ? 1.032 -0.219 -13.045 1.00 70.50 80 ARG A O 1
ATOM 654 N N . ILE A 1 81 ? 0.050 0.038 -11.040 1.00 70.25 81 ILE A N 1
ATOM 655 C CA . ILE A 1 81 ? -1.231 -0.555 -11.461 1.00 70.25 81 ILE A CA 1
ATOM 656 C C . ILE A 1 81 ? -1.884 0.290 -12.561 1.00 70.25 81 ILE A C 1
ATOM 658 O O . ILE A 1 81 ? -2.390 -0.255 -13.539 1.00 70.25 81 ILE A O 1
ATOM 662 N N . ASN A 1 82 ? -1.881 1.615 -12.414 1.00 72.69 82 ASN A N 1
ATOM 663 C CA . ASN A 1 82 ? -2.529 2.497 -13.381 1.00 72.69 82 ASN A CA 1
ATOM 664 C C . ASN A 1 82 ? -1.760 2.559 -14.717 1.00 72.69 82 ASN A C 1
ATOM 666 O O . ASN A 1 82 ? -2.395 2.597 -15.770 1.00 72.69 82 ASN A O 1
ATOM 670 N N . CYS A 1 83 ? -0.423 2.517 -14.685 1.00 69.06 83 CYS A N 1
ATOM 671 C CA . CYS A 1 83 ? 0.438 2.505 -15.871 1.00 69.06 83 CYS A CA 1
ATOM 672 C C . CYS A 1 83 ? 0.432 1.159 -16.610 1.00 69.06 83 CYS A C 1
ATOM 674 O O . CYS A 1 83 ? 0.616 1.141 -17.818 1.00 69.06 83 CYS A O 1
ATOM 676 N N . ALA A 1 84 ? 0.155 0.039 -15.932 1.00 68.75 84 ALA A N 1
ATOM 677 C CA . ALA A 1 84 ? 0.098 -1.291 -16.549 1.00 68.75 84 ALA A CA 1
ATOM 678 C C . ALA A 1 84 ? -1.166 -1.551 -17.404 1.00 68.75 84 ALA A C 1
ATOM 680 O O . ALA A 1 84 ? -1.442 -2.691 -17.781 1.00 68.75 84 ALA A O 1
ATOM 681 N N . ARG A 1 85 ? -1.955 -0.517 -17.716 1.00 70.94 85 ARG A N 1
ATOM 682 C CA . ARG A 1 85 ? -3.115 -0.619 -18.610 1.00 70.94 85 ARG A CA 1
ATOM 683 C C . ARG A 1 85 ? -2.668 -0.863 -20.055 1.00 70.94 85 ARG A C 1
ATOM 685 O O . ARG A 1 85 ? -1.735 -0.233 -20.549 1.00 70.94 85 ARG A O 1
ATOM 692 N N . SER A 1 86 ? -3.378 -1.748 -20.757 1.00 68.50 86 SER A N 1
ATOM 693 C CA . SER A 1 86 ? -3.045 -2.165 -22.130 1.00 68.50 86 SER A CA 1
ATOM 694 C C . SER A 1 86 ? -2.947 -1.005 -23.122 1.00 68.50 86 SER A C 1
ATOM 696 O O . SER A 1 86 ? -2.150 -1.068 -24.053 1.00 68.50 86 SER A O 1
ATOM 698 N N . GLU A 1 87 ? -3.729 0.052 -22.913 1.00 75.81 87 GLU A N 1
ATOM 699 C CA . GLU A 1 87 ? -3.737 1.262 -23.744 1.00 75.81 87 GLU A CA 1
ATOM 700 C C . GLU A 1 87 ? -2.408 2.026 -23.690 1.00 75.81 87 GLU A C 1
ATOM 702 O O . GLU A 1 87 ? -1.978 2.566 -24.705 1.00 75.81 87 GLU A O 1
ATOM 707 N N . PHE A 1 88 ? -1.716 2.014 -22.546 1.00 72.25 88 PHE A N 1
ATOM 708 C CA . PHE A 1 88 ? -0.411 2.664 -22.391 1.00 72.25 88 PHE A CA 1
ATOM 709 C C . PHE A 1 88 ? 0.747 1.758 -22.817 1.00 72.25 88 PHE A C 1
ATOM 711 O O . PHE A 1 88 ? 1.739 2.237 -23.362 1.00 72.25 88 PHE A O 1
ATOM 718 N N . ASN A 1 89 ? 0.617 0.444 -22.614 1.00 77.00 89 ASN A N 1
ATOM 719 C CA . ASN A 1 89 ? 1.693 -0.501 -22.918 1.00 77.00 89 ASN A CA 1
ATOM 720 C C . ASN A 1 89 ? 1.840 -0.776 -24.423 1.00 77.00 89 ASN A C 1
ATOM 722 O O . ASN A 1 89 ? 2.958 -0.903 -24.915 1.00 77.00 89 ASN A O 1
ATOM 726 N N . ARG A 1 90 ? 0.737 -0.853 -25.183 1.00 81.12 90 ARG A N 1
ATOM 727 C CA . ARG A 1 90 ? 0.781 -1.201 -26.619 1.00 81.12 90 ARG A CA 1
ATOM 728 C C . ARG A 1 90 ? 1.614 -0.225 -27.471 1.00 81.12 90 ARG A C 1
ATOM 730 O O . ARG A 1 90 ? 2.460 -0.711 -28.221 1.00 81.12 90 ARG A O 1
ATOM 737 N N . PRO A 1 91 ? 1.462 1.110 -27.349 1.00 86.88 91 PRO A N 1
ATOM 738 C CA . PRO A 1 91 ? 2.274 2.060 -28.115 1.00 86.88 91 PRO A CA 1
ATOM 739 C C . PRO A 1 91 ? 3.770 1.995 -27.784 1.00 86.88 91 PRO A C 1
ATOM 741 O O . PRO A 1 91 ? 4.605 2.335 -28.617 1.00 86.88 91 PRO A O 1
ATOM 744 N N . TRP A 1 92 ? 4.138 1.557 -26.575 1.00 83.56 92 TRP A N 1
ATOM 745 C CA . TRP A 1 92 ? 5.543 1.393 -26.207 1.00 83.56 92 TRP A CA 1
ATOM 746 C C . TRP A 1 92 ? 6.206 0.256 -26.996 1.00 83.56 92 TRP A C 1
ATOM 748 O O . TRP A 1 92 ? 7.298 0.451 -27.521 1.00 83.56 92 TRP A O 1
ATOM 758 N N . PHE A 1 93 ? 5.530 -0.887 -27.165 1.00 84.44 93 PHE A N 1
ATOM 759 C CA . PHE A 1 93 ? 6.080 -2.022 -27.920 1.00 84.44 93 PHE A CA 1
ATOM 760 C C . PHE A 1 93 ? 6.296 -1.710 -29.403 1.00 84.44 93 PHE A C 1
ATOM 762 O O . PHE A 1 93 ? 7.253 -2.208 -29.988 1.00 84.44 93 PHE A O 1
ATOM 769 N N . GLN A 1 94 ? 5.484 -0.829 -29.994 1.00 87.69 94 GLN A N 1
ATOM 770 C CA . GLN A 1 94 ? 5.683 -0.367 -31.375 1.00 87.69 94 GLN A CA 1
ATOM 771 C C . GLN A 1 94 ? 7.046 0.317 -31.568 1.00 87.69 94 GLN A C 1
ATOM 773 O O . GLN A 1 94 ? 7.614 0.277 -32.656 1.00 87.69 94 GLN A O 1
ATOM 778 N N . LYS A 1 95 ? 7.634 0.889 -30.507 1.00 86.44 95 LYS A N 1
ATOM 779 C CA . LYS A 1 95 ? 8.976 1.485 -30.572 1.00 86.44 95 LYS A CA 1
ATOM 780 C C . LYS A 1 95 ? 10.069 0.450 -30.847 1.00 86.44 95 LYS A C 1
ATOM 782 O O . LYS A 1 95 ? 11.107 0.817 -31.386 1.00 86.44 95 LYS A O 1
ATOM 787 N N . LEU A 1 96 ? 9.848 -0.830 -30.538 1.00 86.62 96 LEU A N 1
ATOM 788 C CA . LEU A 1 96 ? 10.804 -1.897 -30.855 1.00 86.62 96 LEU A CA 1
ATOM 789 C C . LEU A 1 96 ? 10.959 -2.120 -32.368 1.00 86.62 96 LEU A C 1
ATOM 791 O O . LEU A 1 96 ? 11.970 -2.675 -32.798 1.00 86.62 96 LEU A O 1
ATOM 795 N N . GLU A 1 97 ? 9.997 -1.665 -33.176 1.00 89.44 97 GLU A N 1
ATOM 796 C CA . GLU A 1 97 ? 10.053 -1.754 -34.638 1.00 89.44 97 GLU A CA 1
ATOM 797 C C . GLU A 1 97 ? 10.876 -0.633 -35.288 1.00 89.44 97 GLU A C 1
ATOM 799 O O . GLU A 1 97 ? 11.193 -0.723 -36.475 1.00 89.44 97 GLU A O 1
ATOM 804 N N . ILE A 1 98 ? 11.270 0.402 -34.529 1.00 93.25 98 ILE A N 1
ATOM 805 C CA . ILE A 1 98 ? 12.129 1.478 -35.041 1.00 93.25 98 ILE A CA 1
ATOM 806 C C . ILE A 1 98 ? 13.414 0.851 -35.612 1.00 93.25 98 ILE A C 1
ATOM 808 O O . ILE A 1 98 ? 14.088 0.117 -34.884 1.00 93.25 98 ILE A O 1
ATOM 812 N N . PRO A 1 99 ? 13.813 1.155 -36.866 1.00 92.69 99 PRO A N 1
ATOM 813 C CA . PRO A 1 99 ? 14.949 0.501 -37.521 1.00 92.69 99 PRO A CA 1
ATOM 814 C C . PRO A 1 99 ? 16.245 0.525 -36.703 1.00 92.69 99 PRO A C 1
ATOM 816 O O . PRO A 1 99 ? 16.942 -0.484 -36.633 1.00 92.69 99 PRO A O 1
ATOM 819 N N . ALA A 1 100 ? 16.525 1.640 -36.020 1.00 91.25 100 ALA A N 1
ATOM 820 C CA . ALA A 1 100 ? 17.685 1.781 -35.141 1.00 91.25 100 ALA A CA 1
ATOM 821 C C . ALA A 1 100 ? 17.644 0.839 -33.922 1.00 91.25 100 ALA A C 1
ATOM 823 O O . ALA A 1 100 ? 18.673 0.295 -33.540 1.00 91.25 100 ALA A O 1
ATOM 824 N N . ILE A 1 101 ? 16.466 0.606 -33.332 1.00 88.50 101 ILE A N 1
ATOM 825 C CA . ILE A 1 101 ? 16.288 -0.297 -32.182 1.00 88.50 101 ILE A CA 1
ATOM 826 C C . ILE A 1 101 ? 16.284 -1.755 -32.651 1.00 88.50 101 ILE A C 1
ATOM 828 O O . ILE A 1 101 ? 16.907 -2.616 -32.031 1.00 88.50 101 ILE A O 1
ATOM 832 N N . ARG A 1 102 ? 15.642 -2.037 -33.791 1.00 89.50 102 ARG A N 1
ATOM 833 C CA . ARG A 1 102 ? 15.611 -3.372 -34.397 1.00 89.50 102 ARG A CA 1
ATOM 834 C C . ARG A 1 102 ? 17.003 -3.853 -34.813 1.00 89.50 102 ARG A C 1
ATOM 836 O O . ARG A 1 102 ? 17.260 -5.052 -34.746 1.00 89.50 102 ARG A O 1
ATOM 843 N N . ALA A 1 103 ? 17.885 -2.936 -35.212 1.00 92.75 103 ALA A N 1
ATOM 844 C CA . ALA A 1 103 ? 19.275 -3.232 -35.552 1.00 92.75 103 ALA A CA 1
ATOM 845 C C . ALA A 1 103 ? 20.119 -3.684 -34.346 1.00 92.75 103 ALA A C 1
ATOM 847 O O . ALA A 1 103 ? 21.132 -4.348 -34.548 1.00 92.75 103 ALA A O 1
ATOM 848 N N . ILE A 1 104 ? 19.708 -3.373 -33.108 1.00 91.19 104 ILE A N 1
ATOM 849 C CA . ILE A 1 104 ? 20.401 -3.829 -31.895 1.00 91.19 104 ILE A CA 1
ATOM 850 C C . ILE A 1 104 ? 20.199 -5.347 -31.764 1.00 91.19 104 ILE A C 1
ATOM 852 O O . ILE A 1 104 ? 19.046 -5.787 -31.684 1.00 91.19 104 ILE A O 1
ATOM 856 N N . PRO A 1 105 ? 21.262 -6.164 -31.721 1.00 90.81 105 PRO A N 1
ATOM 857 C CA . PRO A 1 105 ? 21.162 -7.610 -31.529 1.00 90.81 105 PRO A CA 1
ATOM 858 C C . PRO A 1 105 ? 20.465 -7.993 -30.215 1.00 90.81 105 PRO A C 1
ATOM 860 O O . PRO A 1 105 ? 20.580 -7.280 -29.222 1.00 90.81 105 PRO A O 1
ATOM 863 N N . ALA A 1 106 ? 19.768 -9.134 -30.174 1.00 87.25 106 ALA A N 1
ATOM 864 C CA . ALA A 1 106 ? 19.009 -9.557 -28.987 1.00 87.25 106 ALA A CA 1
ATOM 865 C C . ALA A 1 106 ? 19.882 -9.705 -27.723 1.00 87.25 106 ALA A C 1
ATOM 867 O O . ALA A 1 106 ? 19.474 -9.277 -26.650 1.00 87.25 106 ALA A O 1
ATOM 868 N N . ASN A 1 107 ? 21.111 -10.206 -27.856 1.00 87.56 107 ASN A N 1
ATOM 869 C CA . ASN A 1 107 ? 22.081 -10.315 -26.756 1.00 87.56 107 ASN A CA 1
ATOM 870 C C . ASN A 1 107 ? 22.579 -8.955 -26.217 1.00 87.56 107 ASN A C 1
ATOM 872 O O . ASN A 1 107 ? 23.181 -8.889 -25.150 1.00 87.56 107 ASN A O 1
ATOM 876 N N . GLN A 1 108 ? 22.328 -7.858 -26.934 1.00 88.44 108 GLN A N 1
ATOM 877 C CA . GLN A 1 108 ? 22.634 -6.491 -26.499 1.00 88.44 108 GLN A CA 1
ATOM 878 C C . GLN A 1 108 ? 21.383 -5.726 -26.049 1.00 88.44 108 GLN A C 1
ATOM 880 O O . GLN A 1 108 ? 21.468 -4.554 -25.683 1.00 88.44 108 GLN A O 1
ATOM 885 N N . ARG A 1 109 ? 20.211 -6.370 -26.052 1.00 89.31 109 ARG A N 1
ATOM 886 C CA . ARG A 1 109 ? 18.972 -5.787 -25.536 1.00 89.31 109 ARG A CA 1
ATOM 887 C C . ARG A 1 109 ? 18.810 -6.190 -24.084 1.00 89.31 109 ARG A C 1
ATOM 889 O O . ARG A 1 109 ? 18.582 -7.358 -23.788 1.00 89.31 109 ARG A O 1
ATOM 896 N N . TRP A 1 110 ? 18.887 -5.203 -23.206 1.00 89.00 110 TRP A N 1
ATOM 897 C 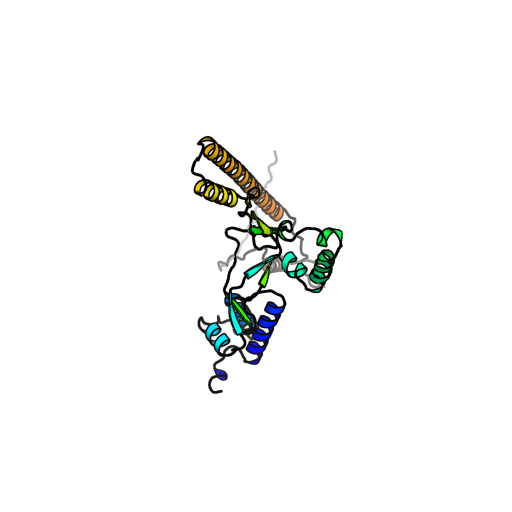CA . TRP A 1 110 ? 18.725 -5.381 -21.773 1.00 89.00 110 TRP A CA 1
ATOM 898 C C . TRP A 1 110 ? 17.534 -4.565 -21.298 1.00 89.00 110 TRP A C 1
ATOM 900 O O . TRP A 1 110 ? 17.425 -3.375 -21.594 1.00 89.00 110 TRP A O 1
ATOM 910 N N . ASN A 1 111 ? 16.638 -5.216 -20.566 1.00 87.81 111 ASN A N 1
ATOM 911 C CA . ASN A 1 111 ? 15.619 -4.544 -19.787 1.00 87.81 111 ASN A CA 1
ATOM 912 C C . ASN A 1 111 ? 16.144 -4.372 -18.364 1.00 87.81 111 ASN A C 1
ATOM 914 O O . ASN A 1 111 ? 16.563 -5.349 -17.750 1.00 87.81 111 ASN A O 1
ATOM 918 N N . MET A 1 112 ? 16.104 -3.149 -17.850 1.00 86.88 112 MET A N 1
ATOM 919 C CA . MET A 1 112 ? 16.435 -2.840 -16.463 1.00 86.88 112 MET A CA 1
ATOM 920 C C . MET A 1 112 ? 15.138 -2.492 -15.737 1.00 86.88 112 MET A C 1
ATOM 922 O O . MET A 1 112 ? 14.384 -1.648 -16.224 1.00 86.88 112 MET A O 1
ATOM 926 N N . ASP A 1 113 ? 14.867 -3.149 -14.609 1.00 81.50 113 ASP A N 1
ATOM 927 C CA . ASP A 1 113 ? 13.752 -2.788 -13.728 1.00 81.50 113 ASP A CA 1
ATOM 928 C C . ASP A 1 113 ? 14.264 -2.413 -12.332 1.00 81.50 113 ASP A C 1
ATOM 930 O O . ASP A 1 113 ? 15.265 -2.937 -11.831 1.00 81.50 113 ASP A O 1
ATOM 934 N N . GLU A 1 114 ? 13.543 -1.484 -11.706 1.00 79.31 114 GLU A N 1
ATOM 935 C CA . GLU A 1 114 ? 13.761 -1.058 -10.332 1.00 79.31 114 GLU A CA 1
ATOM 936 C C . GLU A 1 114 ? 12.653 -1.632 -9.443 1.00 79.31 114 GLU A C 1
ATOM 938 O O . GLU A 1 114 ? 11.506 -1.169 -9.435 1.00 79.31 114 GLU A O 1
ATOM 943 N N . THR A 1 115 ? 13.002 -2.616 -8.619 1.00 68.12 115 THR A N 1
ATOM 944 C CA . THR A 1 115 ? 12.087 -3.188 -7.634 1.00 68.12 115 THR A CA 1
ATOM 945 C C . THR A 1 115 ? 12.328 -2.577 -6.256 1.00 68.12 115 THR A C 1
ATOM 947 O O . THR A 1 115 ? 13.290 -2.887 -5.556 1.00 68.12 115 THR A O 1
ATOM 950 N N . GLY A 1 116 ? 11.407 -1.716 -5.820 1.00 64.56 116 GLY A N 1
ATOM 951 C CA . GLY A 1 116 ? 11.374 -1.203 -4.449 1.00 64.56 116 GLY A CA 1
ATOM 952 C C . GLY A 1 116 ? 10.893 -2.253 -3.440 1.00 64.56 116 GLY A C 1
ATOM 953 O O . GLY A 1 116 ? 9.810 -2.825 -3.591 1.00 64.56 116 GLY A O 1
ATOM 954 N N . VAL A 1 117 ? 11.669 -2.466 -2.377 1.00 59.12 117 VAL A N 1
ATOM 955 C CA . VAL A 1 117 ? 11.350 -3.343 -1.243 1.00 59.12 117 VAL A CA 1
ATOM 956 C C . VAL A 1 117 ? 11.193 -2.507 0.036 1.00 59.12 117 VAL A C 1
ATOM 958 O O . VAL A 1 117 ? 11.977 -1.595 0.317 1.00 59.12 117 VAL A O 1
ATOM 961 N N . MET A 1 118 ? 10.163 -2.826 0.830 1.00 58.78 118 MET A N 1
ATOM 962 C CA . MET A 1 118 ? 9.950 -2.295 2.184 1.00 58.78 118 MET A CA 1
ATOM 963 C C . MET A 1 118 ? 10.033 -3.426 3.203 1.00 58.78 118 MET A C 1
ATOM 965 O O . MET A 1 118 ? 9.242 -4.370 3.149 1.00 58.78 118 MET A O 1
ATOM 969 N N . GLU A 1 119 ? 10.929 -3.300 4.178 1.00 42.69 119 GLU A N 1
ATOM 970 C CA . GLU A 1 119 ? 10.961 -4.193 5.332 1.00 42.69 119 GLU A CA 1
ATOM 971 C C . GLU A 1 119 ? 9.930 -3.730 6.379 1.00 42.69 119 GLU A C 1
ATOM 973 O O . GLU A 1 119 ? 9.979 -2.610 6.882 1.00 42.69 119 GLU A O 1
ATOM 978 N N . GLY A 1 120 ? 8.955 -4.585 6.701 1.00 39.78 120 GLY A N 1
ATOM 979 C CA . GLY A 1 120 ? 7.993 -4.339 7.785 1.00 39.78 120 GLY A CA 1
ATOM 980 C C . GLY A 1 120 ? 6.733 -3.537 7.429 1.00 39.78 120 GLY A C 1
ATOM 981 O O . GLY A 1 120 ? 5.915 -3.310 8.318 1.00 39.78 120 GLY A O 1
ATOM 982 N N . TYR A 1 121 ? 6.526 -3.161 6.163 1.00 43.59 121 TYR A N 1
ATOM 983 C CA . TYR A 1 121 ? 5.276 -2.551 5.678 1.00 43.59 121 TYR A CA 1
ATOM 984 C C . TYR A 1 121 ? 4.635 -3.418 4.590 1.00 43.59 121 TYR A C 1
ATOM 986 O O . TYR A 1 121 ? 4.597 -3.094 3.406 1.00 43.59 121 TYR A O 1
ATOM 994 N N . GLY A 1 122 ? 4.139 -4.575 5.013 1.00 45.06 122 GLY A N 1
ATOM 995 C CA . GLY A 1 122 ? 3.266 -5.415 4.213 1.00 45.06 122 GLY A CA 1
ATOM 996 C C . GLY A 1 122 ? 2.123 -5.857 5.098 1.00 45.06 122 GLY A C 1
ATOM 997 O O . GLY A 1 122 ? 2.259 -6.843 5.816 1.00 45.06 122 GLY A O 1
ATOM 998 N N . LEU A 1 123 ? 0.982 -5.169 5.042 1.00 51.81 123 LEU A N 1
ATOM 999 C CA . LEU A 1 123 ? -0.269 -5.731 5.553 1.00 51.81 123 LEU A CA 1
ATOM 1000 C C . LEU A 1 123 ? -0.731 -6.848 4.605 1.00 51.81 123 LEU A C 1
ATOM 1002 O O . LEU A 1 123 ? -1.847 -6.819 4.114 1.00 51.81 123 LEU A O 1
ATOM 1006 N N . ASN A 1 124 ? 0.131 -7.824 4.301 1.00 56.44 124 ASN A N 1
ATOM 1007 C CA . ASN A 1 124 ? -0.240 -9.028 3.570 1.00 56.44 124 ASN A CA 1
ATOM 1008 C C . ASN A 1 124 ? -1.256 -9.780 4.434 1.00 56.44 124 ASN A C 1
ATOM 1010 O O . ASN A 1 124 ? -0.900 -10.601 5.275 1.00 56.44 124 ASN A O 1
ATOM 1014 N N . GLY A 1 125 ? -2.518 -9.415 4.267 1.00 69.12 125 GLY A N 1
ATOM 1015 C CA . GLY A 1 125 ? -3.643 -9.904 5.030 1.00 69.12 125 GLY A CA 1
ATOM 1016 C C . GLY A 1 125 ? -4.514 -10.797 4.170 1.00 69.12 125 GLY A C 1
ATOM 1017 O O . GLY A 1 125 ? -4.509 -10.731 2.936 1.00 69.12 125 GLY A O 1
ATOM 1018 N N . TYR A 1 126 ? -5.275 -11.642 4.848 1.00 82.38 126 TYR A N 1
ATOM 1019 C CA . TYR A 1 126 ? -6.367 -12.352 4.215 1.00 82.38 126 TYR A CA 1
ATOM 1020 C C . TYR A 1 126 ? -7.558 -11.409 4.061 1.00 82.38 126 TYR A C 1
ATOM 1022 O O . TYR A 1 126 ? -8.004 -10.773 5.021 1.00 82.38 126 TYR A O 1
ATOM 1030 N N . VAL A 1 127 ? -8.057 -11.333 2.837 1.00 85.12 127 VAL A N 1
ATOM 1031 C CA . VAL A 1 127 ? -9.226 -10.553 2.446 1.00 85.12 127 VAL A CA 1
ATOM 1032 C C . VAL A 1 127 ? -10.242 -11.462 1.781 1.00 85.12 127 VAL A C 1
ATOM 1034 O O . VAL A 1 127 ? -9.916 -12.567 1.350 1.00 85.12 127 VAL A O 1
ATOM 1037 N N . VAL A 1 128 ? -11.480 -10.999 1.719 1.00 87.50 128 VAL A N 1
ATOM 1038 C CA . VAL A 1 128 ? -12.572 -11.674 1.028 1.00 87.50 128 VAL A CA 1
ATOM 1039 C C . VAL A 1 128 ? -12.769 -11.000 -0.320 1.00 87.50 128 VAL A C 1
ATOM 1041 O O . VAL A 1 128 ? -12.805 -9.773 -0.390 1.00 87.50 128 VAL A O 1
ATOM 1044 N N . GLY A 1 129 ? -12.895 -11.805 -1.366 1.00 87.94 129 GLY A N 1
ATOM 1045 C CA . GLY A 1 129 ? -13.226 -11.360 -2.717 1.00 87.94 129 GLY A CA 1
ATOM 1046 C C . GLY A 1 129 ? -13.834 -12.496 -3.527 1.00 87.94 129 GLY A C 1
ATOM 1047 O O . GLY A 1 129 ? -14.111 -13.563 -2.980 1.00 87.94 129 GLY A O 1
ATOM 1048 N N . SER A 1 130 ? -14.035 -12.269 -4.815 1.00 88.56 130 SER A N 1
ATOM 1049 C CA . SER A 1 130 ? -14.634 -13.198 -5.764 1.00 88.56 130 SER A CA 1
ATOM 1050 C C . SER A 1 130 ? -13.851 -14.506 -5.869 1.00 88.56 130 SER A C 1
ATOM 1052 O O . SER A 1 130 ? -12.623 -14.546 -5.795 1.00 88.56 130 SER A O 1
ATOM 1054 N N . VAL A 1 131 ? -14.548 -15.616 -6.093 1.00 87.75 131 VAL A N 1
ATOM 1055 C CA . VAL A 1 131 ? -13.912 -16.898 -6.424 1.00 87.75 131 VAL A CA 1
ATOM 1056 C C . VAL A 1 131 ? -13.139 -16.871 -7.741 1.00 87.75 131 VAL A C 1
ATOM 1058 O O . VAL A 1 131 ? -12.176 -17.628 -7.885 1.00 87.75 131 VAL A O 1
ATOM 1061 N N . GLU A 1 132 ? -13.494 -15.981 -8.662 1.00 86.12 132 GLU A N 1
ATOM 1062 C CA . GLU A 1 132 ? -12.898 -15.891 -10.000 1.00 86.12 132 GLU A CA 1
ATOM 1063 C C . GLU A 1 132 ? -11.492 -15.279 -9.974 1.00 86.12 132 GLU A C 1
ATOM 1065 O O . GLU A 1 132 ? -10.620 -15.626 -10.772 1.00 86.12 132 GLU A O 1
ATOM 1070 N N . THR A 1 133 ? -11.214 -14.401 -9.013 1.00 78.69 133 THR A N 1
ATOM 1071 C CA . THR A 1 133 ? -9.942 -13.684 -8.928 1.00 78.69 133 THR A CA 1
ATOM 1072 C C . THR A 1 133 ? -8.907 -14.498 -8.161 1.00 78.69 133 THR A C 1
ATOM 1074 O O . THR A 1 133 ? -9.125 -14.987 -7.055 1.00 78.69 133 THR A O 1
ATOM 1077 N N . ARG A 1 134 ? -7.717 -14.698 -8.736 1.00 74.56 134 ARG A N 1
ATOM 1078 C CA . ARG A 1 134 ? -6.671 -15.503 -8.075 1.00 74.56 134 ARG A CA 1
ATOM 1079 C C . ARG A 1 134 ? -6.037 -14.770 -6.886 1.00 74.56 134 ARG A C 1
ATOM 1081 O O . ARG A 1 134 ? -5.682 -15.414 -5.900 1.00 74.56 134 ARG A O 1
ATOM 1088 N N . LYS A 1 135 ? -5.854 -13.450 -7.000 1.00 72.31 135 LYS A N 1
ATOM 1089 C CA . LYS A 1 135 ? -5.247 -12.567 -5.990 1.00 72.31 135 LYS A CA 1
ATOM 1090 C C . LYS A 1 135 ? -5.803 -11.149 -6.150 1.00 72.31 135 LYS A C 1
ATOM 1092 O O . LYS A 1 135 ? -5.824 -10.646 -7.271 1.00 72.31 135 LYS A O 1
ATOM 1097 N N . ILE A 1 136 ? -6.149 -10.484 -5.047 1.00 70.31 136 ILE A N 1
ATOM 1098 C CA . ILE A 1 136 ? -6.489 -9.053 -5.061 1.00 70.31 136 ILE A CA 1
ATOM 1099 C C . ILE A 1 136 ? -5.202 -8.226 -5.066 1.00 70.31 136 ILE A C 1
ATOM 1101 O O . ILE A 1 136 ? -4.369 -8.332 -4.156 1.00 70.31 136 ILE A O 1
ATOM 1105 N N . GLN A 1 137 ? -5.061 -7.383 -6.088 1.00 71.06 137 GLN A N 1
ATOM 1106 C CA . GLN A 1 137 ? -3.996 -6.391 -6.194 1.00 71.06 137 GLN A CA 1
ATOM 1107 C C . GLN A 1 137 ? -4.420 -5.123 -5.442 1.00 71.06 137 GLN A C 1
ATOM 1109 O O . GLN A 1 137 ? -5.195 -4.314 -5.944 1.00 71.06 137 GLN A O 1
ATOM 1114 N N . GLY A 1 138 ? -3.938 -4.967 -4.210 1.00 66.69 138 GLY A N 1
ATOM 1115 C CA . GLY A 1 138 ? -4.220 -3.800 -3.382 1.00 66.69 138 GLY A CA 1
ATOM 1116 C C . GLY A 1 138 ? -3.535 -2.546 -3.919 1.00 66.69 138 GLY A C 1
ATOM 1117 O O . GLY A 1 138 ? -2.308 -2.524 -4.011 1.00 66.69 138 GLY A O 1
ATOM 1118 N N . LYS A 1 139 ? -4.297 -1.489 -4.213 1.00 67.69 139 LYS A N 1
ATOM 1119 C CA . LYS A 1 139 ? -3.733 -0.160 -4.497 1.00 67.69 139 LYS A CA 1
ATOM 1120 C C . LYS A 1 139 ? -3.321 0.514 -3.193 1.00 67.69 139 LYS A C 1
ATOM 1122 O O . LYS A 1 139 ? -4.152 0.685 -2.303 1.00 67.69 139 LYS A O 1
ATOM 1127 N N . GLN A 1 140 ? -2.064 0.936 -3.085 1.00 63.81 140 GLN A N 1
ATOM 1128 C CA . GLN A 1 140 ? -1.606 1.752 -1.961 1.00 63.81 140 GLN A CA 1
ATOM 1129 C C . GLN A 1 140 ? -1.073 3.105 -2.456 1.00 63.81 140 GLN A C 1
ATOM 1131 O O . GLN A 1 140 ? -0.233 3.123 -3.358 1.00 63.81 140 GLN A O 1
ATOM 1136 N N . PRO A 1 141 ? -1.539 4.233 -1.887 1.00 55.03 141 PRO A N 1
ATOM 1137 C CA . PRO A 1 141 ? -0.934 5.536 -2.129 1.00 55.03 141 PRO A CA 1
ATOM 1138 C C . PRO A 1 141 ? 0.369 5.666 -1.324 1.00 55.03 141 PRO A C 1
ATOM 1140 O O . PRO A 1 141 ? 0.363 5.516 -0.102 1.00 55.03 141 PRO A O 1
ATOM 1143 N N . GLY A 1 142 ? 1.485 5.944 -2.004 1.00 57.31 142 GLY A N 1
ATOM 1144 C CA . GLY A 1 142 ? 2.793 6.200 -1.385 1.00 57.31 142 GLY A CA 1
ATOM 1145 C C . GLY A 1 142 ? 3.951 5.413 -2.011 1.00 57.31 142 GLY A C 1
ATOM 1146 O O . GLY A 1 142 ? 3.761 4.337 -2.570 1.00 57.31 142 GLY A O 1
ATOM 1147 N N . SER A 1 143 ? 5.168 5.960 -1.900 1.00 54.81 143 SER A N 1
ATOM 1148 C CA . SER A 1 143 ? 6.390 5.344 -2.442 1.00 54.81 143 SER A CA 1
ATOM 1149 C C . SER A 1 143 ? 6.773 4.076 -1.667 1.00 54.81 143 SER A C 1
ATOM 1151 O O . SER A 1 143 ? 6.944 4.114 -0.449 1.00 54.81 143 SER A O 1
ATOM 1153 N N . ARG A 1 144 ? 6.947 2.960 -2.389 1.00 56.59 144 ARG A N 1
ATOM 1154 C CA . ARG A 1 144 ? 7.260 1.616 -1.859 1.00 56.59 144 ARG A CA 1
ATOM 1155 C C . ARG A 1 144 ? 8.752 1.317 -1.642 1.00 56.59 144 ARG A C 1
ATOM 1157 O O . ARG A 1 144 ? 9.122 0.150 -1.568 1.00 56.59 144 ARG A O 1
ATOM 1164 N N . ALA A 1 145 ? 9.629 2.312 -1.582 1.00 52.22 145 ALA A N 1
ATOM 1165 C CA . ALA A 1 145 ? 11.067 2.047 -1.652 1.00 52.22 145 ALA A CA 1
ATOM 1166 C C . ALA A 1 145 ? 11.816 2.578 -0.425 1.00 52.22 145 ALA A C 1
ATOM 1168 O O . ALA A 1 145 ? 11.961 3.790 -0.265 1.00 52.22 145 ALA A O 1
ATOM 1169 N N . TRP A 1 146 ? 12.291 1.653 0.415 1.00 53.50 146 TRP A N 1
ATOM 1170 C CA . TRP A 1 146 ? 13.342 1.874 1.425 1.00 53.50 146 TRP A CA 1
A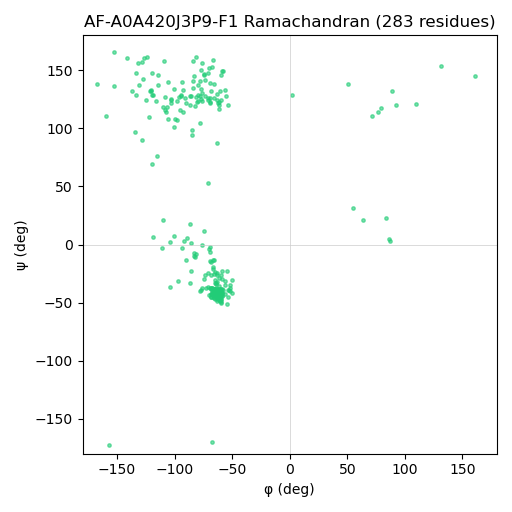TOM 1171 C C . TRP A 1 146 ? 14.668 1.278 0.952 1.00 53.50 146 TRP A C 1
ATOM 1173 O O . TRP A 1 146 ? 15.729 1.874 1.132 1.00 53.50 146 TRP A O 1
ATOM 1183 N N . THR A 1 147 ? 14.567 0.144 0.269 1.00 60.56 147 THR A N 1
ATOM 1184 C CA . THR A 1 147 ? 15.632 -0.476 -0.502 1.00 60.56 147 THR A CA 1
ATOM 1185 C C . THR A 1 147 ? 15.156 -0.583 -1.942 1.00 60.56 147 THR A C 1
ATOM 1187 O O . THR A 1 147 ? 14.028 -0.996 -2.198 1.00 60.56 147 THR A O 1
ATOM 1190 N N . THR A 1 148 ? 15.996 -0.177 -2.873 1.00 68.56 148 THR A N 1
ATOM 1191 C CA . THR A 1 148 ? 15.795 -0.301 -4.308 1.00 68.56 148 THR A CA 1
ATOM 1192 C C . THR A 1 148 ? 16.659 -1.465 -4.782 1.00 68.56 148 THR A C 1
ATOM 1194 O O . THR A 1 148 ? 17.855 -1.484 -4.514 1.00 68.56 148 THR A O 1
ATOM 1197 N N . ILE A 1 149 ? 16.070 -2.445 -5.455 1.00 74.62 149 ILE A N 1
ATOM 1198 C CA . ILE A 1 149 ? 16.802 -3.511 -6.136 1.00 74.62 149 ILE A CA 1
ATOM 1199 C C . ILE A 1 149 ? 16.788 -3.181 -7.621 1.00 74.62 149 ILE A C 1
ATOM 1201 O O . ILE A 1 149 ? 15.716 -3.030 -8.197 1.00 74.62 149 ILE A O 1
ATOM 1205 N N . ILE A 1 150 ? 17.964 -3.056 -8.221 1.00 81.75 150 ILE A N 1
ATOM 1206 C CA . ILE A 1 150 ? 18.120 -2.953 -9.669 1.00 81.75 150 ILE A CA 1
ATOM 1207 C C . ILE A 1 150 ? 18.470 -4.338 -10.189 1.00 81.75 150 ILE A C 1
ATOM 1209 O O . ILE A 1 150 ? 19.461 -4.932 -9.759 1.00 81.75 150 ILE A O 1
ATOM 1213 N N . GLU A 1 151 ? 17.667 -4.835 -11.118 1.00 84.56 151 GLU A N 1
ATOM 1214 C CA . GLU A 1 151 ? 17.934 -6.066 -11.853 1.00 84.56 151 GLU A CA 1
ATOM 1215 C C . GLU A 1 151 ? 17.839 -5.797 -13.355 1.00 84.56 151 GLU A C 1
ATOM 1217 O O . GLU A 1 151 ? 16.999 -5.018 -13.811 1.00 84.56 151 GLU A O 1
ATOM 1222 N N . CYS A 1 152 ? 18.719 -6.432 -14.124 1.00 88.75 152 CYS A N 1
ATOM 1223 C CA . CYS A 1 152 ? 18.710 -6.358 -15.576 1.00 88.75 152 CYS A CA 1
ATOM 1224 C C . CYS A 1 152 ? 18.551 -7.764 -16.148 1.00 88.75 152 CYS A C 1
ATOM 1226 O O . CYS A 1 152 ? 19.279 -8.672 -15.750 1.00 88.75 152 CYS A O 1
ATOM 1228 N N . ILE A 1 153 ? 17.636 -7.923 -17.103 1.00 88.12 153 ILE A N 1
ATOM 1229 C CA . ILE A 1 153 ? 17.400 -9.170 -17.836 1.00 88.12 153 ILE A CA 1
ATOM 1230 C C . ILE A 1 153 ? 17.621 -8.897 -19.324 1.00 88.12 153 ILE A C 1
ATOM 1232 O O . ILE A 1 153 ? 17.129 -7.897 -19.856 1.00 88.12 153 ILE A O 1
ATOM 1236 N N . SER A 1 154 ? 18.373 -9.756 -19.999 1.00 90.25 154 SER A N 1
ATOM 1237 C CA . SER A 1 154 ? 18.602 -9.671 -21.435 1.00 90.25 154 SER A CA 1
ATOM 1238 C C . SER A 1 154 ? 17.436 -10.277 -22.220 1.00 90.25 154 SER A C 1
ATOM 1240 O O . SER A 1 154 ? 16.667 -11.092 -21.714 1.00 90.25 154 SER A O 1
ATOM 1242 N N . ALA A 1 155 ? 17.318 -9.935 -23.503 1.00 86.81 155 ALA A N 1
ATOM 1243 C CA . ALA A 1 155 ? 16.350 -10.586 -24.388 1.00 86.81 155 ALA A CA 1
ATOM 1244 C C . ALA A 1 155 ? 16.701 -12.057 -24.709 1.00 86.81 155 ALA A C 1
ATOM 1246 O O . ALA A 1 155 ? 15.953 -12.711 -25.432 1.00 86.81 155 ALA A O 1
ATOM 1247 N N . THR A 1 156 ? 17.831 -12.564 -24.205 1.00 89.94 156 THR A N 1
ATOM 1248 C CA . THR A 1 156 ? 18.278 -13.961 -24.318 1.00 89.94 156 THR A CA 1
ATOM 1249 C C . THR A 1 156 ? 18.212 -14.703 -22.976 1.00 89.94 156 THR A C 1
ATOM 1251 O O . THR A 1 156 ? 18.897 -15.708 -22.817 1.00 89.94 156 THR A O 1
ATOM 1254 N N . ASP A 1 157 ? 17.408 -14.210 -22.025 1.00 84.88 157 ASP A N 1
ATOM 1255 C CA . ASP A 1 157 ? 17.193 -14.776 -20.680 1.00 84.88 157 ASP A CA 1
ATOM 1256 C C . ASP A 1 157 ? 18.433 -14.803 -19.761 1.00 84.88 157 ASP A C 1
ATOM 1258 O O . ASP A 1 157 ? 18.469 -15.516 -18.756 1.00 84.88 157 ASP A O 1
ATOM 1262 N N . GLU A 1 158 ? 19.445 -13.979 -20.038 1.00 87.94 158 GLU A N 1
ATOM 1263 C CA . GLU A 1 158 ? 20.544 -13.751 -19.093 1.00 87.94 158 GLU A CA 1
ATOM 1264 C C . GLU A 1 158 ? 20.141 -12.691 -18.064 1.00 87.94 158 GLU A C 1
ATOM 1266 O O . GLU A 1 158 ? 19.448 -11.731 -18.393 1.00 87.94 158 GLU A O 1
ATOM 1271 N N . SER A 1 159 ? 20.584 -12.826 -16.813 1.00 86.38 159 SER A N 1
ATOM 1272 C CA . SER A 1 159 ? 20.267 -11.866 -15.751 1.00 86.38 159 SER A CA 1
ATOM 1273 C C . SER A 1 159 ? 21.515 -11.444 -14.987 1.00 86.38 159 SER A C 1
ATOM 1275 O O . SER A 1 159 ? 22.371 -12.267 -14.655 1.00 86.38 159 SER A O 1
ATOM 1277 N N . THR A 1 160 ? 21.626 -10.148 -14.702 1.00 83.81 160 THR A N 1
ATOM 1278 C CA . THR A 1 160 ? 22.685 -9.617 -13.839 1.00 83.81 160 THR A CA 1
ATOM 1279 C C . THR A 1 160 ? 22.370 -9.893 -12.375 1.00 83.81 160 THR A C 1
ATOM 1281 O O . THR A 1 160 ? 21.207 -9.863 -11.972 1.00 83.81 160 THR A O 1
ATOM 1284 N N . LEU A 1 161 ? 23.401 -10.043 -11.539 1.00 81.75 161 LEU A N 1
ATOM 1285 C CA . LEU A 1 161 ? 23.200 -10.089 -10.091 1.00 81.75 161 LEU A CA 1
ATOM 1286 C C . LEU A 1 161 ? 22.471 -8.819 -9.603 1.00 81.75 161 LEU A C 1
ATOM 1288 O O . LEU A 1 161 ? 22.868 -7.710 -9.978 1.00 81.75 161 LEU A O 1
ATOM 1292 N N . PRO A 1 162 ? 21.426 -8.959 -8.767 1.00 79.50 162 PRO A N 1
ATOM 1293 C CA . PRO A 1 162 ? 20.631 -7.828 -8.314 1.00 79.50 162 PRO A CA 1
ATOM 1294 C C . PRO A 1 162 ? 21.484 -6.865 -7.485 1.00 79.50 162 PRO A C 1
ATOM 1296 O O . PRO A 1 162 ? 22.090 -7.244 -6.480 1.00 79.50 162 PRO A O 1
ATOM 1299 N N . SER A 1 163 ? 21.509 -5.598 -7.892 1.00 80.06 163 SER A N 1
ATOM 1300 C CA . SER A 1 163 ? 22.206 -4.532 -7.175 1.00 80.06 163 SER A CA 1
ATOM 1301 C C . SER A 1 163 ? 21.265 -3.877 -6.173 1.00 80.06 163 SER A C 1
ATOM 1303 O O . SER A 1 163 ? 20.214 -3.353 -6.535 1.00 80.06 163 SER A O 1
ATOM 1305 N N . VAL A 1 164 ? 21.640 -3.898 -4.896 1.00 72.06 164 VAL A N 1
ATOM 1306 C CA . VAL A 1 164 ? 20.801 -3.396 -3.804 1.00 72.06 164 VAL A CA 1
ATOM 1307 C C . VAL A 1 164 ? 21.244 -1.987 -3.408 1.00 72.06 164 VAL A C 1
ATOM 1309 O O . VAL A 1 164 ? 22.282 -1.800 -2.778 1.00 72.06 164 VAL A O 1
ATOM 1312 N N . ILE A 1 165 ? 20.436 -0.989 -3.756 1.00 73.00 165 ILE A N 1
ATOM 1313 C CA . ILE A 1 165 ? 20.611 0.410 -3.367 1.00 73.00 165 ILE A CA 1
ATOM 1314 C C . ILE A 1 165 ? 19.773 0.687 -2.120 1.00 73.00 165 ILE A C 1
ATOM 1316 O O . ILE A 1 165 ? 18.542 0.659 -2.142 1.00 73.00 165 ILE A O 1
ATOM 1320 N N . TYR A 1 166 ? 20.432 1.008 -1.015 1.00 66.62 166 TYR A N 1
ATOM 1321 C CA . TYR A 1 166 ? 19.758 1.427 0.211 1.00 66.62 166 TYR A CA 1
ATOM 1322 C C . TYR A 1 166 ? 19.482 2.935 0.170 1.00 66.62 166 TYR A C 1
ATOM 1324 O O . TYR A 1 166 ? 20.394 3.726 -0.071 1.00 66.62 166 TYR A O 1
ATOM 1332 N N . LYS A 1 167 ? 18.234 3.359 0.413 1.00 64.25 167 LYS A N 1
ATOM 1333 C CA . LYS A 1 167 ? 17.924 4.789 0.576 1.00 64.25 167 LYS A CA 1
ATOM 1334 C C . LYS A 1 167 ? 18.374 5.286 1.945 1.00 64.25 167 LYS A C 1
ATOM 1336 O O . LYS A 1 167 ? 18.440 4.513 2.900 1.00 64.25 167 LYS A O 1
ATOM 1341 N N . THR A 1 168 ? 18.608 6.595 2.054 1.00 65.19 168 THR A N 1
ATOM 1342 C CA . THR A 1 168 ? 18.935 7.248 3.325 1.00 65.19 168 THR A CA 1
ATOM 1343 C C . THR A 1 168 ? 17.866 6.918 4.375 1.00 65.19 168 THR A C 1
ATOM 1345 O O . THR A 1 168 ? 16.691 7.232 4.147 1.00 65.19 168 THR A O 1
ATOM 1348 N N . PRO A 1 169 ? 18.237 6.285 5.502 1.00 64.62 169 PRO A N 1
ATOM 1349 C CA . PRO A 1 169 ? 17.288 5.917 6.543 1.00 64.62 169 PRO A CA 1
ATOM 1350 C C . PRO A 1 169 ? 16.614 7.173 7.100 1.00 64.62 169 PRO A C 1
ATOM 1352 O O . PRO A 1 169 ? 17.286 8.166 7.390 1.00 64.62 169 PRO A O 1
ATOM 1355 N N . LYS A 1 170 ? 15.280 7.148 7.211 1.00 63.84 170 LYS A N 1
ATOM 1356 C CA . LYS A 1 170 ? 14.493 8.313 7.646 1.00 63.84 170 LYS A CA 1
ATOM 1357 C C . LYS A 1 170 ? 14.166 8.257 9.130 1.00 63.84 170 LYS A C 1
ATOM 1359 O O . LYS A 1 170 ? 14.072 9.307 9.758 1.00 63.84 170 LYS A O 1
ATOM 1364 N N . VAL A 1 171 ? 14.003 7.056 9.682 1.00 63.56 171 VAL A N 1
ATOM 1365 C CA . VAL A 1 171 ? 13.831 6.839 11.123 1.00 63.56 171 VAL A CA 1
ATOM 1366 C C . VAL A 1 171 ? 14.839 5.818 11.649 1.00 63.56 171 VAL A C 1
ATOM 1368 O O . VAL A 1 171 ? 15.421 5.037 10.893 1.00 63.56 171 VAL A O 1
ATOM 1371 N N . ARG A 1 172 ? 15.068 5.822 12.969 1.00 65.00 172 ARG A N 1
ATOM 1372 C CA . ARG A 1 172 ? 16.079 4.985 13.640 1.00 65.00 172 ARG A CA 1
ATOM 1373 C C . ARG A 1 172 ? 16.013 3.503 13.256 1.00 65.00 172 ARG A C 1
ATOM 1375 O O . ARG A 1 172 ? 17.044 2.868 13.046 1.00 65.00 172 ARG A O 1
ATOM 1382 N N . LYS A 1 173 ? 14.800 2.950 13.160 1.00 68.38 173 LYS A N 1
ATOM 1383 C CA . LYS A 1 173 ? 14.553 1.537 12.831 1.00 68.38 173 LYS A CA 1
ATOM 1384 C C . LYS A 1 173 ? 15.158 1.146 11.476 1.00 68.38 173 LYS A C 1
ATOM 1386 O O . LYS A 1 173 ? 15.736 0.071 11.363 1.00 68.38 173 LYS A O 1
ATOM 1391 N N . ASP A 1 174 ? 15.070 2.030 10.492 1.00 66.12 174 ASP A N 1
ATOM 1392 C CA . ASP A 1 174 ? 15.512 1.820 9.110 1.00 66.12 174 ASP A CA 1
ATOM 1393 C C . ASP A 1 174 ? 17.023 1.621 9.077 1.00 66.12 174 ASP A C 1
ATOM 1395 O O . ASP A 1 174 ? 17.526 0.697 8.446 1.00 66.12 174 ASP A O 1
ATOM 1399 N N . LEU A 1 175 ? 17.744 2.458 9.827 1.00 69.62 175 LEU A N 1
ATOM 1400 C CA . LEU A 1 175 ? 19.193 2.382 9.930 1.00 69.62 175 LEU A CA 1
ATOM 1401 C C . LEU A 1 175 ? 19.635 1.080 10.612 1.00 69.62 175 LEU A C 1
ATOM 1403 O O . LEU A 1 175 ? 20.566 0.433 10.141 1.00 69.62 175 LEU A O 1
ATOM 1407 N N . TYR A 1 176 ? 18.953 0.659 11.683 1.00 69.56 176 TYR A N 1
ATOM 1408 C CA . TYR A 1 176 ? 19.250 -0.614 12.353 1.00 69.56 176 TYR A CA 1
ATOM 1409 C C . TYR A 1 176 ? 19.082 -1.821 11.425 1.00 69.56 176 TYR A C 1
ATOM 1411 O O . TYR A 1 176 ? 19.918 -2.727 11.441 1.00 69.56 176 TYR A O 1
ATOM 1419 N N . LEU A 1 177 ? 18.027 -1.829 10.610 1.00 68.81 177 LEU A N 1
ATOM 1420 C CA . LEU A 1 177 ? 17.768 -2.889 9.638 1.00 68.81 177 LEU A CA 1
ATOM 1421 C C . LEU A 1 177 ? 18.832 -2.910 8.532 1.00 68.81 177 LEU A C 1
ATOM 1423 O O . LEU A 1 177 ? 19.395 -3.964 8.239 1.00 68.81 177 LEU A O 1
ATOM 1427 N N . GLN A 1 178 ? 19.193 -1.742 7.994 1.00 68.88 178 GLN A N 1
ATOM 1428 C CA . GLN A 1 178 ? 20.257 -1.623 6.992 1.00 68.88 178 GLN A CA 1
ATOM 1429 C C . GLN A 1 178 ? 21.612 -2.102 7.527 1.00 68.88 178 GLN A C 1
ATOM 1431 O O . GLN A 1 178 ? 22.298 -2.874 6.861 1.00 68.88 178 GLN A O 1
ATOM 1436 N N . ILE A 1 179 ? 21.983 -1.713 8.751 1.00 68.44 179 ILE A N 1
ATOM 1437 C CA . ILE A 1 179 ? 23.240 -2.141 9.382 1.00 68.44 179 ILE A CA 1
ATOM 1438 C C . ILE A 1 179 ? 23.262 -3.653 9.596 1.00 68.44 179 ILE A C 1
ATOM 1440 O O . ILE A 1 179 ? 24.285 -4.286 9.345 1.00 68.44 179 ILE A O 1
ATOM 1444 N N . ARG A 1 180 ? 22.150 -4.241 10.050 1.00 67.00 180 ARG A N 1
ATOM 1445 C CA . ARG A 1 180 ? 22.048 -5.689 10.259 1.00 67.00 180 ARG A CA 1
ATOM 1446 C C . ARG A 1 180 ? 22.262 -6.452 8.952 1.00 67.00 180 ARG A C 1
ATOM 1448 O O . ARG A 1 180 ? 23.050 -7.390 8.942 1.00 67.00 180 ARG A O 1
ATOM 1455 N N . ASN A 1 181 ? 21.610 -6.011 7.878 1.00 63.66 181 ASN A N 1
ATOM 1456 C CA . ASN A 1 181 ? 21.685 -6.652 6.565 1.00 63.66 181 ASN A CA 1
ATOM 1457 C C . ASN A 1 181 ? 23.077 -6.501 5.924 1.00 63.66 181 ASN A C 1
ATOM 1459 O O . ASN A 1 181 ? 23.591 -7.455 5.342 1.00 63.66 181 ASN A O 1
ATOM 1463 N N . LEU A 1 182 ? 23.729 -5.343 6.097 1.00 63.00 182 LEU A N 1
ATOM 1464 C CA . LEU A 1 182 ? 25.117 -5.119 5.670 1.00 63.00 182 LEU A CA 1
ATOM 1465 C C . LEU A 1 182 ? 26.115 -5.966 6.474 1.00 63.00 182 LEU A C 1
ATOM 1467 O O . LEU A 1 182 ? 27.053 -6.518 5.909 1.00 63.00 182 LEU A O 1
ATOM 1471 N N . ALA A 1 183 ? 25.900 -6.115 7.783 1.00 61.94 183 ALA A N 1
ATOM 1472 C CA . ALA A 1 183 ? 26.770 -6.905 8.651 1.00 61.94 183 ALA A CA 1
ATOM 1473 C C . ALA A 1 183 ? 26.707 -8.415 8.353 1.00 61.94 183 ALA A C 1
ATOM 1475 O O . ALA A 1 183 ? 27.681 -9.119 8.610 1.00 61.94 183 ALA A O 1
ATOM 1476 N N . SER A 1 184 ? 25.593 -8.911 7.810 1.00 56.69 184 SER A N 1
ATOM 1477 C CA . SER A 1 184 ? 25.411 -10.322 7.444 1.00 56.69 184 SER A CA 1
ATOM 1478 C C . SER A 1 184 ? 25.990 -10.721 6.078 1.00 56.69 184 SER A C 1
ATOM 1480 O O . SER A 1 184 ? 25.978 -11.907 5.767 1.00 56.69 184 SER A O 1
ATOM 1482 N N . GLY A 1 185 ? 26.474 -9.772 5.263 1.00 55.25 185 GLY A N 1
ATOM 1483 C CA . GLY A 1 185 ? 26.844 -10.018 3.860 1.00 55.25 185 GLY A CA 1
ATOM 1484 C C . GLY A 1 185 ? 28.336 -9.954 3.504 1.00 55.25 185 GLY A C 1
ATOM 1485 O O . GLY A 1 185 ? 28.670 -10.189 2.349 1.00 55.25 185 GLY A O 1
ATOM 1486 N N . SER A 1 186 ? 29.242 -9.632 4.434 1.00 49.22 186 SER A N 1
ATOM 1487 C CA . SER A 1 186 ? 30.663 -9.408 4.110 1.00 49.22 186 SER A CA 1
ATOM 1488 C C . SER A 1 186 ? 31.616 -10.126 5.066 1.00 49.22 186 SER A C 1
ATOM 1490 O O . SER A 1 186 ? 31.542 -9.929 6.279 1.00 49.22 186 SER A O 1
ATOM 1492 N N . HIS A 1 187 ? 32.558 -10.882 4.496 1.00 51.19 187 HIS A N 1
ATOM 1493 C CA . HIS A 1 187 ? 33.650 -11.560 5.202 1.00 51.19 187 HIS A CA 1
ATOM 1494 C C . HIS A 1 187 ? 34.719 -10.615 5.791 1.00 51.19 187 HIS A C 1
ATOM 1496 O O . HIS A 1 187 ? 35.539 -11.082 6.569 1.00 51.19 187 HIS A O 1
ATOM 1502 N N . ASP A 1 188 ? 34.664 -9.304 5.524 1.00 53.56 188 ASP A N 1
ATOM 1503 C CA . ASP A 1 188 ? 35.576 -8.307 6.102 1.00 53.56 188 ASP A CA 1
ATOM 1504 C C . ASP A 1 188 ? 34.806 -7.144 6.732 1.00 53.56 188 ASP A C 1
ATOM 1506 O O . ASP A 1 188 ? 34.498 -6.130 6.105 1.00 53.56 188 ASP A O 1
ATOM 1510 N N . GLN A 1 189 ? 34.483 -7.274 8.017 1.00 56.78 189 GLN A N 1
ATOM 1511 C CA . GLN A 1 189 ? 33.981 -6.153 8.802 1.00 56.78 189 GLN A CA 1
ATOM 1512 C C . GLN A 1 189 ? 35.154 -5.333 9.342 1.00 56.78 189 GLN A C 1
ATOM 1514 O O . GLN A 1 189 ? 35.674 -5.604 10.424 1.00 56.78 189 GLN A O 1
ATOM 1519 N N . LEU A 1 190 ? 35.542 -4.284 8.617 1.00 58.53 190 LEU A N 1
ATOM 1520 C CA . LEU A 1 190 ? 36.495 -3.293 9.115 1.00 58.53 190 LEU A CA 1
ATOM 1521 C C . LEU A 1 190 ? 35.922 -2.631 10.393 1.00 58.53 190 LEU A C 1
ATOM 1523 O O . LEU A 1 190 ? 34.823 -2.064 10.343 1.00 58.53 190 LEU A O 1
ATOM 1527 N N . PRO A 1 191 ? 36.636 -2.638 11.539 1.00 60.84 191 PRO A N 1
ATOM 1528 C CA . PRO A 1 191 ? 36.186 -2.023 12.798 1.00 60.84 191 PRO A CA 1
ATOM 1529 C C . PRO A 1 191 ? 35.702 -0.570 12.648 1.00 60.84 191 PRO A C 1
ATOM 1531 O O . PRO A 1 191 ? 34.779 -0.126 13.338 1.00 60.84 191 PRO A O 1
ATOM 1534 N N . THR A 1 192 ? 36.273 0.153 11.683 1.00 63.50 192 THR A N 1
ATOM 1535 C CA . THR A 1 192 ? 35.905 1.516 11.286 1.00 63.50 192 THR A CA 1
ATOM 1536 C C . THR A 1 192 ? 34.452 1.627 10.821 1.00 63.50 192 THR A C 1
ATOM 1538 O O . THR A 1 192 ? 33.762 2.576 11.185 1.00 63.50 192 THR A O 1
ATOM 1541 N N . GLN A 1 193 ? 33.945 0.645 10.076 1.00 60.19 193 GLN A N 1
ATOM 1542 C CA . GLN A 1 193 ? 32.587 0.659 9.533 1.00 60.19 193 GLN A CA 1
ATOM 1543 C C . GLN A 1 193 ? 31.539 0.523 10.650 1.00 60.19 193 GLN A C 1
ATOM 1545 O O . GLN A 1 193 ? 30.595 1.311 10.728 1.00 60.19 193 GLN A O 1
ATOM 1550 N N . ARG A 1 194 ? 31.755 -0.408 11.590 1.00 63.28 194 ARG A N 1
ATOM 1551 C CA . ARG A 1 194 ? 30.919 -0.554 12.797 1.00 63.28 194 ARG A CA 1
ATOM 1552 C C . ARG A 1 194 ? 30.911 0.730 13.635 1.00 63.28 194 ARG A C 1
ATOM 1554 O O . ARG A 1 194 ? 29.858 1.149 14.120 1.00 63.28 194 ARG A O 1
ATOM 1561 N N . LEU A 1 195 ? 32.072 1.374 13.793 1.00 69.06 195 LEU A N 1
ATOM 1562 C CA . LEU A 1 195 ? 32.201 2.626 14.541 1.00 69.06 195 LEU A CA 1
ATOM 1563 C C . LEU A 1 195 ? 31.441 3.782 13.872 1.00 69.06 195 LEU A C 1
ATOM 1565 O O . LEU A 1 195 ? 30.760 4.539 14.569 1.00 69.06 195 LEU A O 1
ATOM 1569 N N . LEU A 1 196 ? 31.539 3.909 12.545 1.00 68.06 196 LEU A N 1
ATOM 1570 C CA . LEU A 1 196 ? 30.804 4.907 11.765 1.00 68.06 196 LEU A CA 1
ATOM 1571 C C . LEU A 1 196 ? 29.294 4.719 11.930 1.00 68.06 196 LEU A C 1
ATOM 1573 O O . LEU A 1 196 ? 28.601 5.661 12.309 1.00 68.06 196 LEU A O 1
ATOM 1577 N N . PHE A 1 197 ? 28.792 3.495 11.770 1.00 68.50 197 PHE A N 1
ATOM 1578 C CA . PHE A 1 197 ? 27.369 3.207 11.939 1.00 68.50 197 PHE A CA 1
ATOM 1579 C C . PHE A 1 197 ? 26.859 3.495 13.354 1.00 68.50 197 PHE A C 1
ATOM 1581 O O . PHE A 1 197 ? 25.802 4.108 13.516 1.00 68.50 197 PHE A O 1
ATOM 1588 N N . ARG A 1 198 ? 27.640 3.163 14.389 1.00 67.88 198 ARG A N 1
ATOM 1589 C CA . ARG A 1 198 ? 27.306 3.513 15.779 1.00 67.88 198 ARG A CA 1
ATOM 1590 C C . ARG A 1 198 ? 27.204 5.028 15.987 1.00 67.88 198 ARG A C 1
ATOM 1592 O O . ARG A 1 198 ? 26.323 5.486 16.713 1.00 67.88 198 ARG A O 1
ATOM 1599 N N . LYS A 1 199 ? 28.092 5.813 15.365 1.00 76.12 199 LYS A N 1
ATOM 1600 C CA . LYS A 1 199 ? 28.042 7.284 15.430 1.00 76.12 199 LYS A CA 1
ATOM 1601 C C . LYS A 1 199 ? 26.786 7.836 14.755 1.00 76.12 199 LYS A C 1
ATOM 1603 O O . LYS A 1 199 ? 26.158 8.727 15.319 1.00 76.12 199 LYS A O 1
ATOM 1608 N N . VAL A 1 200 ? 26.398 7.290 13.601 1.00 70.69 200 VAL A N 1
ATOM 1609 C CA . VAL A 1 200 ? 25.181 7.714 12.887 1.00 70.69 200 VAL A CA 1
ATOM 1610 C C . VAL A 1 200 ? 23.926 7.407 13.708 1.00 70.69 200 VAL A C 1
ATOM 1612 O O . VAL A 1 200 ? 23.096 8.297 13.879 1.00 70.69 200 VAL A O 1
ATOM 1615 N N . ILE A 1 201 ? 23.822 6.206 14.296 1.00 68.31 201 ILE A N 1
ATOM 1616 C CA . ILE A 1 201 ? 22.717 5.848 15.205 1.00 68.31 201 ILE A CA 1
ATOM 1617 C C . ILE A 1 201 ? 22.616 6.864 16.346 1.00 68.31 201 ILE A C 1
ATOM 1619 O O . ILE A 1 201 ? 21.558 7.447 16.564 1.00 68.31 201 ILE A O 1
ATOM 1623 N N . LYS A 1 202 ? 23.734 7.135 17.032 1.00 75.00 202 LYS A N 1
ATOM 1624 C CA . LYS A 1 202 ? 23.760 8.082 18.154 1.00 75.00 202 LYS A CA 1
ATOM 1625 C C . LYS A 1 202 ? 23.321 9.493 17.737 1.00 75.00 202 LYS A C 1
ATOM 1627 O O . LYS A 1 202 ? 22.618 10.161 18.489 1.00 75.00 202 LYS A O 1
ATOM 1632 N N . GLY A 1 203 ? 23.714 9.942 16.544 1.00 74.56 203 GLY A N 1
ATOM 1633 C CA . GLY A 1 203 ? 23.300 11.239 16.005 1.00 74.56 203 GLY A CA 1
ATOM 1634 C C . GLY A 1 203 ? 21.797 11.324 15.721 1.00 74.56 203 GLY A C 1
ATOM 1635 O O . GLY A 1 203 ? 21.177 12.352 15.994 1.00 74.56 203 GLY A O 1
ATOM 1636 N N . ILE A 1 204 ? 21.193 10.243 15.219 1.00 69.44 204 ILE A N 1
ATOM 1637 C CA . ILE A 1 204 ? 19.741 10.163 15.001 1.00 69.44 204 ILE A CA 1
ATOM 1638 C C . ILE A 1 204 ? 18.993 10.140 16.336 1.00 69.44 204 ILE A C 1
ATOM 1640 O O . ILE A 1 204 ? 18.020 10.877 16.486 1.00 69.44 204 ILE A O 1
ATOM 1644 N N . ASP A 1 205 ? 19.477 9.383 17.324 1.00 70.50 205 ASP A N 1
ATOM 1645 C CA . ASP A 1 205 ? 18.876 9.322 18.662 1.00 70.50 205 ASP A CA 1
ATOM 1646 C C . ASP A 1 205 ? 18.786 10.715 19.304 1.00 70.50 205 ASP A C 1
ATOM 1648 O O . ASP A 1 205 ? 17.757 11.088 19.872 1.00 70.50 205 ASP A O 1
ATOM 1652 N N . GLU A 1 206 ? 19.844 11.516 19.166 1.00 79.06 206 GLU A N 1
ATOM 1653 C CA . GLU A 1 206 ? 19.880 12.886 19.672 1.00 79.06 206 GLU A CA 1
ATOM 1654 C C . GLU A 1 206 ? 18.878 13.801 18.946 1.00 79.06 206 GLU A C 1
ATOM 1656 O O . GLU A 1 206 ? 18.226 14.642 19.573 1.00 79.06 206 GLU A O 1
ATOM 1661 N N . LYS A 1 207 ? 18.721 13.638 17.626 1.00 78.00 207 LYS A N 1
ATOM 1662 C CA . LYS A 1 207 ? 17.753 14.402 16.824 1.00 78.00 207 LYS A CA 1
ATOM 1663 C C . LYS A 1 207 ? 16.312 14.029 17.169 1.00 78.00 207 LYS A C 1
ATOM 1665 O O . LYS A 1 207 ? 15.502 14.931 17.371 1.00 78.00 207 LYS A O 1
ATOM 1670 N N . GLU A 1 208 ? 16.003 12.740 17.289 1.00 72.38 208 GLU A N 1
ATOM 1671 C CA . GLU A 1 208 ? 14.675 12.256 17.683 1.00 72.38 208 GLU A CA 1
ATOM 1672 C C . GLU A 1 208 ? 14.312 12.711 19.102 1.00 72.38 208 GLU A C 1
ATOM 1674 O O . GLU A 1 208 ? 13.189 13.157 19.338 1.00 72.38 208 GLU A O 1
ATOM 1679 N N . TYR A 1 209 ? 15.273 12.695 20.031 1.00 76.12 209 TYR A N 1
ATOM 1680 C CA . TYR A 1 209 ? 15.081 13.223 21.382 1.00 76.12 209 TYR A CA 1
ATOM 1681 C C . TYR A 1 209 ? 14.749 14.723 21.374 1.00 76.12 209 TYR A C 1
ATOM 1683 O O . TYR A 1 209 ? 13.779 15.157 22.001 1.00 76.12 209 TYR A O 1
ATOM 1691 N N . LYS A 1 210 ? 15.519 15.527 20.626 1.00 83.94 210 LYS A N 1
ATOM 1692 C CA . LYS A 1 210 ? 15.271 16.973 20.491 1.00 83.94 210 LYS A CA 1
ATOM 1693 C C . LYS A 1 210 ? 13.907 17.256 19.857 1.00 83.94 210 LYS A C 1
ATOM 1695 O O . LYS A 1 210 ? 13.189 18.128 20.345 1.00 83.94 210 LYS A O 1
ATOM 1700 N N . LEU A 1 211 ? 13.534 16.503 18.821 1.00 81.69 211 LEU A N 1
ATOM 1701 C CA . LEU A 1 211 ? 12.232 16.616 18.161 1.00 81.69 211 LEU A CA 1
ATOM 1702 C C . LEU A 1 211 ? 11.082 16.262 19.115 1.00 81.69 211 LEU A C 1
ATOM 1704 O O . LEU A 1 211 ? 10.110 17.008 19.202 1.00 81.69 211 LEU A O 1
ATOM 1708 N N . GLY A 1 212 ? 11.210 15.175 19.881 1.00 76.81 212 GLY A N 1
ATOM 1709 C CA . GLY A 1 212 ? 10.225 14.782 20.891 1.00 76.81 212 GLY A CA 1
ATOM 1710 C C . GLY A 1 212 ? 10.029 15.856 21.963 1.00 76.81 212 GLY A C 1
ATOM 1711 O O . GLY A 1 212 ? 8.895 16.211 22.285 1.00 76.81 212 GLY A O 1
ATOM 1712 N N . LYS A 1 213 ? 11.126 16.448 22.453 1.00 86.44 213 LYS A N 1
ATOM 1713 C CA . LYS A 1 213 ? 11.081 17.557 23.417 1.00 86.44 213 LYS A CA 1
ATOM 1714 C C . LYS A 1 213 ? 10.387 18.794 22.840 1.00 86.44 213 LYS A C 1
ATOM 1716 O O . LYS A 1 213 ? 9.576 19.411 23.528 1.00 86.44 213 LYS A O 1
ATOM 1721 N N . ALA A 1 214 ? 10.680 19.146 21.589 1.00 86.75 214 ALA A N 1
ATOM 1722 C CA . ALA A 1 214 ? 10.025 20.25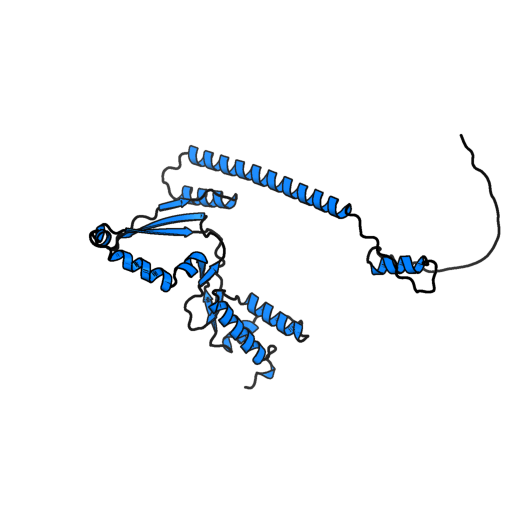8 20.904 1.00 86.75 214 ALA A CA 1
ATOM 1723 C C . ALA A 1 214 ? 8.520 20.003 20.723 1.00 86.75 214 ALA A C 1
ATOM 1725 O O . ALA A 1 214 ? 7.719 20.875 21.038 1.00 86.75 214 ALA A O 1
ATOM 1726 N N . ASN A 1 215 ? 8.124 18.795 20.317 1.00 82.62 215 ASN A N 1
ATOM 1727 C CA . ASN A 1 215 ? 6.715 18.429 20.151 1.00 82.62 215 ASN A CA 1
ATOM 1728 C C . ASN A 1 215 ? 5.939 18.454 21.476 1.00 82.62 215 ASN A C 1
ATOM 1730 O O . ASN A 1 215 ? 4.807 18.928 21.510 1.00 82.62 215 ASN A O 1
ATOM 1734 N N . MET A 1 216 ? 6.545 18.008 22.583 1.00 86.12 216 MET A N 1
ATOM 1735 C CA . MET A 1 216 ? 5.941 18.157 23.913 1.00 86.12 216 MET A CA 1
ATOM 1736 C C . MET A 1 216 ? 5.738 19.627 24.286 1.00 86.12 216 MET A C 1
ATOM 1738 O O . MET A 1 216 ? 4.686 19.986 24.805 1.00 86.12 216 MET A O 1
ATOM 1742 N N . ARG A 1 217 ? 6.726 20.480 23.988 1.00 90.94 217 ARG A N 1
ATOM 1743 C CA . ARG A 1 217 ? 6.647 21.926 24.226 1.00 90.94 217 ARG A CA 1
ATOM 1744 C C . ARG A 1 217 ? 5.546 22.576 23.390 1.00 90.94 217 ARG A C 1
ATOM 1746 O O . ARG A 1 217 ? 4.823 23.419 23.904 1.00 90.94 217 ARG A O 1
ATOM 1753 N N . ILE A 1 218 ? 5.419 22.182 22.123 1.00 91.44 218 ILE A N 1
ATOM 1754 C CA . ILE A 1 218 ? 4.355 22.652 21.228 1.00 91.44 218 ILE A CA 1
ATOM 1755 C C . ILE A 1 218 ? 2.996 22.277 21.811 1.00 91.44 218 ILE A C 1
ATOM 1757 O O . ILE A 1 218 ? 2.172 23.161 22.002 1.00 91.44 218 ILE A O 1
ATOM 1761 N N . LYS A 1 219 ? 2.804 21.013 22.200 1.00 89.38 219 LYS A N 1
ATOM 1762 C CA . LYS A 1 219 ? 1.553 20.553 22.809 1.00 89.38 219 LYS A CA 1
ATOM 1763 C C . LYS A 1 219 ? 1.214 21.316 24.095 1.00 89.38 219 LYS A C 1
ATOM 1765 O O . LYS A 1 219 ? 0.084 21.754 24.271 1.00 89.38 219 LYS A O 1
ATOM 1770 N N . GLU A 1 220 ? 2.201 21.529 24.965 1.00 92.50 220 GLU A N 1
ATOM 1771 C CA . GLU A 1 220 ? 2.038 22.325 26.188 1.00 92.50 220 GLU A CA 1
ATOM 1772 C C . GLU A 1 220 ? 1.598 23.767 25.873 1.00 92.50 220 GLU A C 1
ATOM 1774 O O . GLU A 1 220 ? 0.707 24.315 26.522 1.00 92.50 220 GLU A O 1
ATOM 1779 N N . LEU A 1 221 ? 2.217 24.398 24.872 1.00 92.44 221 LEU A N 1
ATOM 1780 C CA . LEU A 1 221 ? 1.870 25.755 24.449 1.00 92.44 221 LEU A CA 1
ATOM 1781 C C . LEU A 1 221 ? 0.483 25.822 23.799 1.00 92.44 221 LEU A C 1
ATOM 1783 O O . LEU A 1 221 ? -0.252 26.777 24.047 1.00 92.44 221 LEU A O 1
ATOM 1787 N N . GLU A 1 222 ? 0.111 24.820 23.006 1.00 89.38 222 GLU A N 1
ATOM 1788 C CA . GLU A 1 222 ? -1.216 24.698 22.400 1.00 89.38 222 GLU A CA 1
ATOM 1789 C C . GLU A 1 222 ? -2.307 24.553 23.468 1.00 89.38 222 GLU A C 1
ATOM 1791 O O . GLU A 1 222 ? -3.298 25.280 23.420 1.00 89.38 222 GLU A O 1
ATOM 1796 N N . GLU A 1 223 ? -2.097 23.713 24.485 1.00 90.88 223 GLU A N 1
ATOM 1797 C CA . GLU A 1 223 ? -3.018 23.563 25.622 1.00 90.88 223 GLU A CA 1
ATOM 1798 C C . GLU A 1 223 ? -3.163 24.877 26.409 1.00 90.88 223 GLU A C 1
ATOM 1800 O O . GLU A 1 223 ? -4.275 25.299 26.737 1.00 90.88 223 GLU A O 1
ATOM 1805 N N . ARG A 1 224 ? -2.056 25.592 26.661 1.00 89.94 224 ARG A N 1
ATOM 1806 C CA . ARG A 1 224 ? -2.101 26.922 27.300 1.00 89.94 224 ARG A CA 1
ATOM 1807 C C . ARG A 1 224 ? -2.877 27.936 26.461 1.00 89.94 224 ARG A C 1
ATOM 1809 O O . ARG A 1 224 ? -3.646 28.721 27.014 1.00 89.94 224 ARG A O 1
ATOM 1816 N N . LEU A 1 225 ? -2.697 27.926 25.141 1.00 88.38 225 LEU A N 1
ATOM 1817 C CA . LEU A 1 225 ? -3.456 28.781 24.228 1.00 88.38 225 LEU A CA 1
ATOM 1818 C C . LEU A 1 225 ? -4.946 28.429 24.224 1.00 88.38 225 LEU A C 1
ATOM 1820 O O . LEU A 1 225 ? -5.769 29.340 24.185 1.00 88.38 225 LEU A O 1
ATOM 1824 N N . GLU A 1 226 ? -5.319 27.149 24.296 1.00 85.19 226 GLU A N 1
ATOM 1825 C CA . GLU A 1 226 ? -6.724 26.744 24.416 1.00 85.19 226 GLU A CA 1
ATOM 1826 C C . GLU A 1 226 ? -7.369 27.228 25.716 1.00 85.19 226 GLU A C 1
ATOM 1828 O O . GLU A 1 226 ? -8.516 27.678 25.691 1.00 85.19 226 GLU A O 1
ATOM 1833 N N . LEU A 1 227 ? -6.635 27.207 26.832 1.00 83.19 227 LEU A N 1
ATOM 1834 C CA . LEU A 1 227 ? -7.119 27.734 28.112 1.00 83.19 227 LEU A CA 1
ATOM 1835 C C . LEU A 1 227 ? -7.296 29.258 28.094 1.00 83.19 227 LEU A C 1
ATOM 1837 O O . LEU A 1 227 ? -8.248 29.775 28.677 1.00 83.19 227 LEU A O 1
ATOM 1841 N N . LEU A 1 228 ? -6.392 29.974 27.421 1.00 84.31 228 LEU A N 1
ATOM 1842 C CA . LEU A 1 228 ? -6.426 31.435 27.306 1.00 84.31 228 LEU A CA 1
ATOM 1843 C C . LEU A 1 228 ? -7.361 31.937 26.200 1.00 84.31 228 LEU A C 1
ATOM 1845 O O . LEU A 1 228 ? -7.620 33.141 26.123 1.00 84.31 228 LEU A O 1
ATOM 1849 N N . ARG A 1 229 ? -7.886 31.053 25.340 1.00 80.00 229 ARG A N 1
ATOM 1850 C CA . ARG A 1 229 ? -8.827 31.457 24.292 1.00 80.00 229 ARG A CA 1
ATOM 1851 C C . ARG A 1 229 ? -10.090 32.038 24.938 1.00 80.00 229 ARG A C 1
ATOM 1853 O O . ARG A 1 229 ? -10.775 31.341 25.691 1.00 80.00 229 ARG A O 1
ATOM 1860 N N . PRO A 1 230 ? -10.451 33.298 24.628 1.00 77.31 230 PRO A N 1
ATOM 1861 C CA . PRO A 1 230 ? -11.632 33.918 25.202 1.00 77.31 230 PRO A CA 1
ATOM 1862 C C . PRO A 1 230 ? -12.879 33.127 24.798 1.00 77.31 230 PRO A C 1
ATOM 1864 O O . PRO A 1 230 ? -13.197 32.979 23.615 1.00 77.31 230 PRO A O 1
ATOM 1867 N N . LYS A 1 231 ? -13.608 32.613 25.793 1.00 67.56 231 LYS A N 1
ATOM 1868 C CA . LYS A 1 231 ? -14.887 31.935 25.564 1.00 67.56 231 LYS A CA 1
ATOM 1869 C C . LYS A 1 231 ? -15.919 32.958 25.089 1.00 67.56 231 LYS A C 1
ATOM 1871 O O . LYS A 1 231 ? -16.077 34.022 25.690 1.00 67.56 231 LYS A O 1
ATOM 1876 N N . LYS A 1 232 ? -16.647 32.642 24.011 1.00 69.69 232 LYS A N 1
ATOM 1877 C CA . LYS A 1 232 ? -17.747 33.490 23.525 1.00 69.69 232 LYS A CA 1
ATOM 1878 C C . LYS A 1 232 ? -18.822 33.589 24.609 1.00 69.69 232 LYS A C 1
ATOM 1880 O O . LYS A 1 232 ? -19.446 32.586 24.946 1.00 69.69 232 LYS A O 1
ATOM 1885 N N . LYS A 1 233 ? -19.060 34.800 25.122 1.00 68.44 233 LYS A N 1
ATOM 1886 C CA . LYS A 1 233 ? -20.160 35.074 26.055 1.00 68.44 233 LYS A CA 1
ATOM 1887 C C . LYS A 1 233 ? -21.486 34.762 25.356 1.00 68.44 233 LYS A C 1
ATOM 1889 O O . LYS A 1 233 ? -21.768 35.315 24.294 1.00 68.44 233 LYS A O 1
ATOM 1894 N N . ARG A 1 234 ? -22.292 33.867 25.929 1.00 66.56 234 ARG A N 1
ATOM 1895 C CA . ARG A 1 234 ? -23.642 33.563 25.434 1.00 66.56 234 ARG A CA 1
ATOM 1896 C C . ARG A 1 234 ? -24.657 34.435 26.160 1.00 66.56 234 ARG A C 1
ATOM 1898 O O . ARG A 1 234 ? -24.613 34.554 27.382 1.00 66.56 234 ARG A O 1
ATOM 1905 N N . LYS A 1 235 ? -25.571 35.045 25.404 1.00 72.06 235 LYS A N 1
ATOM 1906 C CA . LYS A 1 235 ? -26.676 35.817 25.976 1.00 72.06 235 LYS A CA 1
ATOM 1907 C C . LYS A 1 235 ? -27.661 34.850 26.634 1.00 72.06 235 LYS A C 1
ATOM 1909 O O . LYS A 1 235 ? -28.121 33.909 25.990 1.00 72.06 235 LYS A O 1
ATOM 1914 N N . VAL A 1 236 ? -27.966 35.082 27.907 1.00 76.50 236 VAL A N 1
ATOM 1915 C CA . VAL A 1 236 ? -29.031 34.362 28.614 1.00 76.50 236 VAL A CA 1
ATOM 1916 C C . VAL A 1 236 ? -30.358 34.742 27.962 1.00 76.50 236 VAL A C 1
ATOM 1918 O O . VAL A 1 236 ? -30.643 35.928 27.795 1.00 76.50 236 VAL A O 1
ATOM 1921 N N . GLN A 1 237 ? -31.136 33.744 27.544 1.00 69.62 237 GLN A N 1
ATOM 1922 C CA . GLN A 1 237 ? -32.440 33.976 26.927 1.00 69.62 237 GLN A CA 1
ATOM 1923 C C . GLN A 1 237 ? -33.423 34.468 27.994 1.00 69.62 237 GLN A C 1
ATOM 1925 O O . GLN A 1 237 ? -33.607 33.816 29.020 1.00 69.62 237 GLN A O 1
ATOM 1930 N N . THR A 1 238 ? -34.034 35.625 27.757 1.00 68.56 238 THR A N 1
ATOM 1931 C CA . THR A 1 238 ? -35.057 36.228 28.622 1.00 68.56 238 THR A CA 1
ATOM 1932 C C . THR A 1 238 ? -36.390 36.269 27.902 1.00 68.56 238 THR A C 1
ATOM 1934 O O . THR A 1 238 ? -36.434 36.478 26.690 1.00 68.56 238 THR A O 1
ATOM 1937 N N . SER A 1 239 ? -37.485 36.111 28.642 1.00 66.50 239 SER A N 1
ATOM 1938 C CA . SER A 1 239 ? -38.824 36.298 28.088 1.00 66.50 239 SER A CA 1
ATOM 1939 C C . SER A 1 239 ? -39.093 37.787 27.783 1.00 66.50 239 SER A C 1
ATOM 1941 O O . SER A 1 239 ? -38.532 38.655 28.459 1.00 66.50 239 SER A O 1
ATOM 1943 N N . PRO A 1 240 ? -39.952 38.112 26.795 1.00 71.88 240 PRO A N 1
ATOM 1944 C CA . PRO A 1 240 ? -40.150 39.484 26.302 1.00 71.88 240 PRO A CA 1
ATOM 1945 C C . PRO A 1 240 ? -40.608 40.512 27.349 1.00 71.88 240 PRO A C 1
ATOM 1947 O O . PRO A 1 240 ? -40.363 41.701 27.182 1.00 71.88 240 PRO A O 1
ATOM 1950 N N . ASN A 1 241 ? -41.228 40.062 28.445 1.00 70.75 241 ASN A N 1
ATOM 1951 C CA . ASN A 1 241 ? -41.786 40.932 29.485 1.00 70.75 241 ASN A CA 1
ATOM 1952 C C . ASN A 1 241 ? -40.895 41.068 30.734 1.00 70.75 241 ASN A C 1
ATOM 1954 O O . ASN A 1 241 ? -41.320 41.666 31.720 1.00 70.75 241 ASN A O 1
ATOM 1958 N N . SER A 1 242 ? -39.667 40.538 30.723 1.00 69.69 242 SER A N 1
ATOM 1959 C CA . SER A 1 242 ? -38.739 40.662 31.854 1.00 69.69 242 SER A CA 1
ATOM 1960 C C . SER A 1 242 ? -37.608 41.637 31.535 1.00 69.69 242 SER A C 1
ATOM 1962 O O . SER A 1 242 ? -36.768 41.361 30.681 1.00 69.69 242 SER A O 1
ATOM 1964 N N . LYS A 1 243 ? -37.553 42.772 32.248 1.00 64.38 243 LYS A N 1
ATOM 1965 C CA . LYS A 1 243 ? -36.498 43.792 32.071 1.00 64.38 243 LYS A CA 1
ATOM 1966 C C . LYS A 1 243 ? -35.123 43.353 32.592 1.00 64.38 243 LYS A C 1
ATOM 1968 O O . LYS A 1 243 ? -34.113 43.850 32.107 1.00 64.38 243 LYS A O 1
ATOM 1973 N N . PHE A 1 244 ? -35.073 42.423 33.549 1.00 68.81 244 PHE A N 1
ATOM 1974 C CA . PHE A 1 244 ? -33.830 41.940 34.159 1.00 68.81 244 PHE A CA 1
ATOM 1975 C C . PHE A 1 244 ? -33.800 40.408 34.240 1.00 68.81 244 PHE A C 1
ATOM 1977 O O . PHE A 1 244 ? -34.834 39.758 34.402 1.00 68.81 244 PHE A O 1
ATOM 1984 N N . THR A 1 245 ? -32.609 39.816 34.124 1.00 72.31 245 THR A N 1
ATOM 1985 C CA . THR A 1 245 ? -32.379 38.376 34.327 1.00 72.31 245 THR A CA 1
ATOM 1986 C C . THR A 1 245 ? -32.259 38.054 35.812 1.00 72.31 245 THR A C 1
ATOM 1988 O O . THR A 1 245 ? -31.405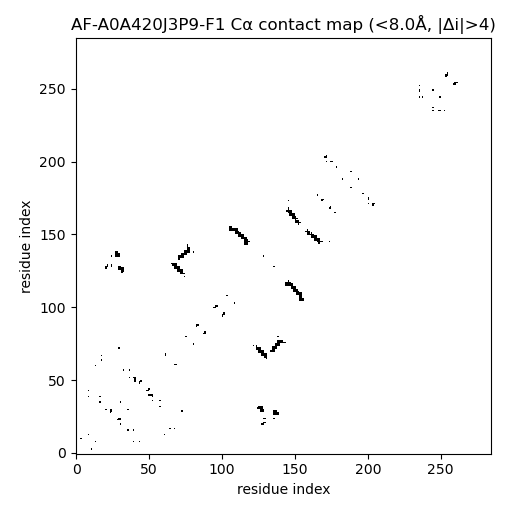 38.617 36.496 1.00 72.31 245 THR A O 1
ATOM 1991 N N . THR A 1 246 ? -33.036 37.095 36.311 1.00 80.94 246 THR A N 1
ATOM 1992 C CA . THR A 1 246 ? -32.898 36.608 37.690 1.00 80.94 246 THR A CA 1
ATOM 1993 C C . THR A 1 246 ? -31.664 35.710 37.840 1.00 80.94 246 THR A C 1
ATOM 1995 O O . THR A 1 246 ? -31.343 34.920 36.951 1.00 80.94 246 THR A O 1
ATOM 1998 N N . ILE A 1 247 ? -31.009 35.760 39.006 1.00 76.19 247 ILE A N 1
ATOM 1999 C CA . ILE A 1 247 ? -29.823 34.945 39.348 1.00 76.19 247 ILE A CA 1
ATOM 2000 C C . ILE A 1 247 ? -30.061 33.445 39.107 1.00 76.19 247 ILE A C 1
ATOM 2002 O O . ILE A 1 247 ? -29.157 32.730 38.676 1.00 76.19 247 ILE A O 1
ATOM 2006 N N . ARG A 1 248 ? -31.287 32.967 39.341 1.00 75.06 248 ARG A N 1
ATOM 2007 C CA . ARG A 1 248 ? -31.677 31.573 39.109 1.00 75.06 248 ARG A CA 1
ATOM 2008 C C . ARG A 1 248 ? -31.579 31.170 37.632 1.00 75.06 248 ARG A C 1
ATOM 2010 O O . ARG A 1 248 ? -30.937 30.171 37.332 1.00 75.06 248 ARG A O 1
ATOM 2017 N N . ALA A 1 249 ? -32.097 31.995 36.721 1.00 76.94 249 ALA A N 1
ATOM 2018 C CA . ALA A 1 249 ? -32.023 31.754 35.278 1.00 76.94 249 ALA A CA 1
ATOM 2019 C C . ALA A 1 249 ? -30.573 31.785 34.759 1.00 76.94 249 ALA A C 1
ATOM 2021 O O . ALA A 1 249 ? -30.205 31.020 33.870 1.00 76.94 249 ALA A O 1
ATOM 2022 N N . ILE A 1 250 ? -29.720 32.625 35.360 1.00 75.38 250 ILE A N 1
ATOM 2023 C CA . ILE A 1 250 ? -28.280 32.656 35.062 1.00 75.38 250 ILE A CA 1
ATOM 2024 C C . ILE A 1 250 ? -27.612 31.343 35.502 1.00 75.38 250 ILE A C 1
ATOM 2026 O O . ILE A 1 250 ? -26.856 30.754 34.730 1.00 75.38 250 ILE A O 1
ATOM 2030 N N . LYS A 1 251 ? -27.904 30.858 36.718 1.00 73.88 251 LYS A N 1
ATOM 2031 C CA . LYS A 1 251 ? -27.365 29.587 37.234 1.00 73.88 251 LYS A CA 1
ATOM 2032 C C . LYS A 1 251 ? -27.829 28.389 36.396 1.00 73.88 251 LYS A C 1
ATOM 2034 O O . LYS A 1 251 ? -27.009 27.547 36.045 1.00 73.88 251 LYS A O 1
ATOM 2039 N N . GLU A 1 252 ? -29.103 28.335 36.019 1.00 76.75 252 GLU A N 1
ATOM 2040 C CA . GLU A 1 252 ? -29.671 27.262 35.187 1.00 76.75 252 GLU A CA 1
ATOM 2041 C C . GLU A 1 252 ? -29.073 27.253 33.767 1.00 76.75 252 GLU A C 1
ATOM 2043 O O . GLU A 1 252 ? -28.715 26.191 33.247 1.00 76.75 252 GLU A O 1
ATOM 2048 N N . ALA A 1 253 ? -28.850 28.428 33.166 1.00 72.56 253 ALA A N 1
ATOM 2049 C CA . ALA A 1 253 ? -28.161 28.546 31.880 1.00 72.56 253 ALA A CA 1
ATOM 2050 C C . ALA A 1 253 ? -26.685 28.094 31.955 1.00 72.56 253 ALA A C 1
ATOM 2052 O O . ALA A 1 253 ? -26.208 27.426 31.036 1.00 72.56 253 ALA A O 1
ATOM 2053 N N . GLN A 1 254 ? -25.978 28.392 33.055 1.00 72.56 254 GLN A N 1
ATOM 2054 C CA . GLN A 1 254 ? -24.591 27.947 33.292 1.00 72.56 254 GLN A CA 1
ATOM 2055 C C . GLN A 1 254 ? -24.475 26.424 33.475 1.00 72.56 254 GLN A C 1
ATOM 2057 O O . GLN A 1 254 ? -23.524 25.812 32.982 1.00 72.56 254 GLN A O 1
ATOM 2062 N N . ILE A 1 255 ? -25.446 25.799 34.150 1.00 69.62 255 ILE A N 1
ATOM 2063 C CA . ILE A 1 255 ? -25.502 24.340 34.350 1.00 69.62 255 ILE A CA 1
ATOM 2064 C C . ILE A 1 255 ? -25.824 23.633 33.024 1.00 69.62 255 ILE A C 1
ATOM 2066 O O . ILE A 1 255 ? -25.155 22.669 32.654 1.00 69.62 255 ILE A O 1
ATOM 2070 N N . THR A 1 256 ? -26.781 24.160 32.254 1.00 70.62 256 THR A N 1
ATOM 2071 C CA . THR A 1 256 ? -27.161 23.625 30.931 1.00 70.62 256 THR A CA 1
ATOM 2072 C C . THR A 1 256 ? -26.013 23.726 29.917 1.00 70.62 256 THR A C 1
ATOM 2074 O O . THR A 1 256 ? -25.827 22.836 29.090 1.00 70.62 256 THR A O 1
ATOM 2077 N N . ALA A 1 257 ? -25.184 24.772 30.012 1.00 64.69 257 ALA A N 1
ATOM 2078 C CA . ALA A 1 257 ? -23.974 24.942 29.206 1.00 64.69 257 ALA A CA 1
ATOM 2079 C C . ALA A 1 257 ? -22.783 24.063 29.655 1.00 64.69 257 ALA A C 1
ATOM 2081 O O . ALA A 1 257 ? -21.730 24.115 29.021 1.00 64.69 257 ALA A O 1
ATOM 2082 N N . ARG A 1 258 ? -22.943 23.246 30.715 1.00 59.97 258 ARG A N 1
ATOM 2083 C CA . ARG A 1 258 ? -21.886 22.438 31.360 1.00 59.97 258 ARG A CA 1
ATOM 2084 C C . ARG A 1 258 ? -20.666 23.259 31.807 1.00 59.97 258 ARG A C 1
ATOM 2086 O O . ARG A 1 258 ? -19.548 22.753 31.826 1.00 59.97 258 ARG A O 1
ATOM 2093 N N . GLU A 1 259 ? -20.868 24.521 32.184 1.00 59.12 259 GLU A N 1
ATOM 2094 C CA . GLU A 1 259 ? -19.789 25.407 32.650 1.00 59.12 259 GLU A CA 1
ATOM 2095 C C . GLU A 1 259 ? -19.574 25.342 34.176 1.00 59.12 259 GLU A C 1
ATOM 2097 O O . GLU A 1 259 ? -18.535 25.781 34.666 1.00 59.12 259 GLU A O 1
ATOM 2102 N N . ARG A 1 260 ? -20.506 24.742 34.935 1.00 48.12 260 ARG A N 1
ATOM 2103 C CA . ARG A 1 260 ? -20.382 24.445 36.376 1.00 48.12 260 ARG A CA 1
ATOM 2104 C C . ARG A 1 260 ? -20.901 23.038 36.689 1.00 48.12 260 ARG A C 1
ATOM 2106 O O . ARG A 1 260 ? -22.005 22.695 36.272 1.00 48.12 260 ARG A O 1
ATOM 2113 N N . GLN A 1 261 ? -20.133 22.246 37.443 1.00 43.31 261 GLN A N 1
ATOM 2114 C CA . GLN A 1 261 ? -20.628 21.004 38.052 1.00 43.31 261 GLN A CA 1
ATOM 2115 C C . GLN A 1 261 ? -21.431 21.335 39.320 1.00 43.31 261 GLN A C 1
ATOM 2117 O O . GLN A 1 261 ? -21.042 22.210 40.092 1.00 43.31 261 GLN A O 1
ATOM 2122 N N . VAL A 1 262 ? -22.566 20.657 39.504 1.00 50.00 262 VAL A N 1
ATOM 2123 C CA . VAL A 1 262 ? -23.448 20.797 40.671 1.00 50.00 262 VAL A CA 1
ATOM 2124 C C . VAL A 1 262 ? -22.948 19.858 41.769 1.00 50.00 262 VAL A C 1
ATOM 2126 O O . VAL A 1 262 ? -22.902 18.650 41.552 1.00 50.00 262 VAL A O 1
ATOM 2129 N N . THR A 1 263 ? -22.586 20.386 42.938 1.00 40.53 263 THR A N 1
ATOM 2130 C CA . THR A 1 263 ? -22.382 19.572 44.147 1.00 40.53 263 THR A CA 1
ATOM 2131 C C . THR A 1 263 ? -23.732 19.337 44.846 1.00 40.53 263 THR A C 1
ATOM 2133 O O . THR A 1 263 ? -24.513 20.288 44.951 1.00 40.53 263 THR A O 1
ATOM 2136 N N . PRO A 1 264 ? -24.059 18.106 45.294 1.00 42.09 264 PRO A N 1
ATOM 2137 C CA . PRO A 1 264 ? -25.327 17.826 45.964 1.00 42.09 264 PRO A CA 1
ATOM 2138 C C . PRO A 1 264 ? -25.408 18.441 47.366 1.00 42.09 264 PRO A C 1
ATOM 2140 O O . PRO A 1 264 ? -24.414 18.579 48.069 1.00 42.09 264 PRO A O 1
ATOM 2143 N N . ILE A 1 265 ? -26.635 18.816 47.705 1.00 53.06 265 ILE A N 1
ATOM 2144 C CA . ILE A 1 265 ? -27.110 19.650 48.813 1.00 53.06 265 ILE A CA 1
ATOM 2145 C C . ILE A 1 265 ? -27.041 18.914 50.162 1.00 53.06 265 ILE A C 1
ATOM 2147 O O . ILE A 1 265 ? -27.454 17.759 50.226 1.00 53.06 265 ILE A O 1
ATOM 2151 N N . GLU A 1 266 ? -26.667 19.606 51.245 1.00 31.94 266 GLU A N 1
ATOM 215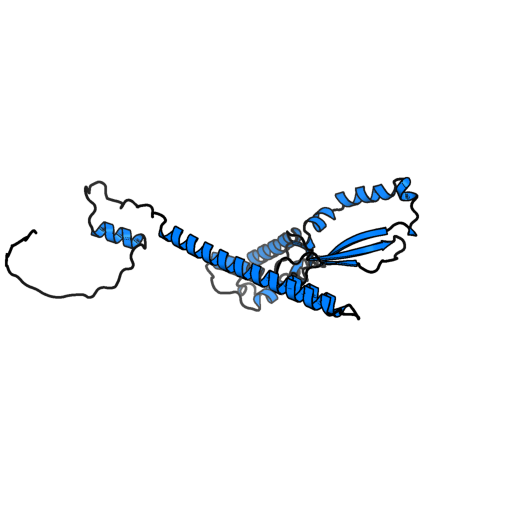2 C CA . GLU A 1 266 ? -27.171 19.275 52.587 1.00 31.94 266 GLU A CA 1
ATOM 2153 C C . GLU A 1 266 ? -28.364 20.172 52.924 1.00 31.94 266 GLU A C 1
ATOM 2155 O O . GLU A 1 266 ? -28.338 21.396 52.774 1.00 31.94 266 GLU A O 1
ATOM 2160 N N . SER A 1 267 ? -29.446 19.507 53.303 1.00 37.69 267 SER A N 1
ATOM 2161 C CA . SER A 1 267 ? -30.747 20.064 53.617 1.00 37.69 267 SER A CA 1
ATOM 2162 C C . SER A 1 267 ? -30.896 20.340 55.113 1.00 37.69 267 SER A C 1
ATOM 2164 O O . SER A 1 267 ? -30.621 19.468 55.929 1.00 37.69 267 SER A O 1
ATOM 2166 N N . ASP A 1 268 ? -31.522 21.484 55.383 1.00 33.78 268 ASP A N 1
ATOM 2167 C CA . ASP A 1 268 ? -32.520 21.719 56.433 1.00 33.78 268 ASP A CA 1
ATOM 2168 C C . ASP A 1 268 ? -32.040 21.931 57.884 1.00 33.78 268 ASP A C 1
ATOM 2170 O O . ASP A 1 268 ? -31.549 21.028 58.554 1.00 33.78 268 ASP A O 1
ATOM 2174 N N . SER A 1 269 ? -32.315 23.118 58.445 1.00 31.88 269 SER A N 1
ATOM 2175 C CA . SER A 1 269 ? -33.416 23.286 59.415 1.00 31.88 269 SER A CA 1
ATOM 2176 C C . SER A 1 269 ? -33.311 24.560 60.284 1.00 31.88 269 SER A C 1
ATOM 2178 O O . SER A 1 269 ? -32.243 24.950 60.739 1.00 31.88 269 SER A O 1
ATOM 2180 N N . ARG A 1 270 ? -34.497 25.127 60.575 1.00 32.81 270 ARG A N 1
ATOM 2181 C CA . ARG A 1 270 ? -34.897 25.938 61.755 1.00 32.81 270 ARG A CA 1
ATOM 2182 C C . ARG A 1 270 ? -34.357 27.372 61.932 1.00 32.81 270 ARG A C 1
ATOM 2184 O O . ARG A 1 270 ? -33.268 27.595 62.425 1.00 32.81 270 ARG A O 1
ATOM 2191 N N . GLY A 1 271 ? -35.282 28.326 61.772 1.00 30.56 271 GLY A N 1
ATOM 2192 C CA . GLY A 1 271 ? -35.977 28.905 62.933 1.00 30.56 271 GLY A CA 1
ATOM 2193 C C . GLY A 1 271 ? -35.407 30.170 63.599 1.00 30.56 271 GLY A C 1
ATOM 2194 O O . GLY A 1 271 ? -34.387 30.115 64.265 1.00 30.56 271 GLY A O 1
ATOM 2195 N N . LYS A 1 272 ? -36.255 31.214 63.581 1.00 32.12 272 LYS A N 1
ATOM 2196 C CA . LYS A 1 272 ? -36.438 32.302 64.569 1.00 32.12 272 LYS A CA 1
ATOM 2197 C C . LYS A 1 272 ? -35.428 33.466 64.658 1.00 32.12 272 LYS A C 1
ATOM 2199 O O . LYS A 1 272 ? -34.307 33.317 65.107 1.00 32.12 272 LYS A O 1
ATOM 2204 N N . SER A 1 273 ? -35.989 34.630 64.308 1.00 37.81 273 SER A N 1
ATOM 2205 C CA . SER A 1 273 ? -36.042 35.917 65.028 1.00 37.81 273 SER A CA 1
ATOM 2206 C C . SER A 1 273 ? -34.786 36.580 65.603 1.00 37.81 273 SER A C 1
ATOM 2208 O O . SER A 1 273 ? -34.042 36.000 66.379 1.00 37.81 273 SER A O 1
ATOM 2210 N N . ASP A 1 274 ? -34.811 37.891 65.372 1.00 29.31 274 ASP A N 1
ATOM 2211 C CA . ASP A 1 274 ? -34.396 39.013 66.215 1.00 29.31 274 ASP A CA 1
ATOM 2212 C C . ASP A 1 274 ? -33.141 39.809 65.849 1.00 29.31 274 ASP A C 1
ATOM 2214 O O . ASP A 1 274 ? -32.023 39.319 65.737 1.00 29.31 274 ASP A O 1
ATOM 2218 N N . SER A 1 275 ? -33.436 41.098 65.662 1.00 41.19 275 SER A N 1
ATOM 2219 C CA . SER A 1 275 ? -32.635 42.297 65.873 1.00 41.19 275 SER A CA 1
ATOM 2220 C C . SER A 1 275 ? -31.199 42.105 66.359 1.00 41.19 275 SER A C 1
ATOM 2222 O O . SER A 1 275 ? -30.989 41.626 67.468 1.00 41.19 275 SER A O 1
ATOM 2224 N N . THR A 1 276 ? -30.234 42.724 65.679 1.00 38.25 276 THR A N 1
ATOM 2225 C CA . THR A 1 276 ? -29.663 43.993 66.168 1.00 38.25 276 THR A CA 1
ATOM 2226 C C . THR A 1 276 ? -28.804 44.667 65.102 1.00 38.25 276 THR A C 1
ATOM 2228 O O . THR A 1 276 ? -28.046 44.044 64.366 1.00 38.25 276 THR A O 1
ATOM 2231 N N . ILE A 1 277 ? -28.980 45.980 65.039 1.00 45.66 277 ILE A N 1
ATOM 2232 C CA . ILE A 1 277 ? -28.105 46.966 64.419 1.00 45.66 277 ILE A CA 1
ATOM 2233 C C . ILE A 1 277 ? -26.788 47.001 65.204 1.00 45.66 277 ILE A C 1
ATOM 2235 O O . ILE A 1 277 ? -26.837 47.083 66.427 1.00 45.66 277 ILE A O 1
ATOM 2239 N N . SER A 1 278 ? -25.645 47.072 64.521 1.00 36.19 278 SER A N 1
ATOM 2240 C CA . SER A 1 278 ? -24.492 47.845 65.006 1.00 36.19 278 SER A CA 1
ATOM 2241 C C . SER A 1 278 ? -23.545 48.163 63.845 1.00 36.19 278 SER A C 1
ATOM 2243 O O . SER A 1 278 ? -22.930 47.273 63.260 1.00 36.19 278 SER A O 1
ATOM 2245 N N . CYS A 1 279 ? -23.512 49.446 63.491 1.00 40.50 279 CYS A N 1
ATOM 2246 C CA . CYS A 1 279 ? -22.612 50.096 62.542 1.00 40.50 279 CYS A CA 1
ATOM 2247 C C . CYS A 1 279 ? -21.151 50.131 63.061 1.00 40.50 279 CYS A C 1
ATOM 2249 O O . CYS A 1 279 ? -20.888 49.630 64.151 1.00 40.50 279 CYS A O 1
ATOM 2251 N N . ILE A 1 280 ? -20.308 50.898 62.340 1.00 40.47 280 ILE A N 1
ATOM 2252 C CA . ILE A 1 280 ? -19.078 51.584 62.810 1.00 40.47 280 ILE A CA 1
ATOM 2253 C C . ILE A 1 280 ? -17.785 50.734 62.719 1.00 40.47 280 ILE A C 1
ATOM 2255 O O . ILE A 1 280 ? -17.785 49.587 63.137 1.00 40.47 280 ILE A O 1
ATOM 2259 N N . GLU A 1 281 ? -16.640 51.179 62.184 1.00 36.84 281 GLU A N 1
ATOM 2260 C CA . GLU A 1 281 ? -16.209 52.409 61.493 1.00 36.84 281 GLU A CA 1
ATOM 2261 C C . GLU A 1 281 ? -15.037 52.074 60.554 1.00 36.84 281 GLU A C 1
ATOM 2263 O O . GLU A 1 281 ? -14.429 51.005 60.624 1.00 36.84 281 GLU A O 1
ATOM 2268 N N . VAL A 1 282 ? -14.760 53.013 59.658 1.00 41.88 282 VAL A N 1
ATOM 2269 C CA . VAL A 1 282 ? -13.600 53.054 58.774 1.00 41.88 282 VAL A CA 1
ATOM 2270 C C . VAL A 1 282 ? -12.512 53.824 59.513 1.00 41.88 282 VAL A C 1
ATOM 2272 O O . VAL A 1 282 ? -12.767 54.969 59.868 1.00 41.88 282 VAL A O 1
ATOM 2275 N N . ASP A 1 283 ? -11.319 53.254 59.658 1.00 35.03 283 ASP A N 1
ATOM 2276 C CA . ASP A 1 283 ? -10.126 54.038 59.980 1.00 35.03 283 ASP A CA 1
ATOM 2277 C C . ASP A 1 283 ? -9.215 54.065 58.756 1.00 35.03 283 ASP A C 1
ATOM 2279 O O . ASP A 1 283 ? -8.794 53.033 58.226 1.00 35.03 283 ASP A O 1
ATOM 2283 N N . ALA A 1 284 ? -8.994 55.281 58.270 1.00 40.00 284 ALA A N 1
ATOM 2284 C CA . ALA A 1 284 ? -8.013 55.612 57.262 1.00 40.00 284 ALA A CA 1
ATOM 2285 C C . ALA A 1 284 ? -6.735 56.074 57.963 1.00 40.00 284 ALA A C 1
ATOM 2287 O O . ALA A 1 284 ? -6.801 56.998 58.766 1.00 40.00 284 ALA A O 1
ATOM 2288 N N . GLU A 1 285 ? -5.608 55.473 57.590 1.00 39.91 285 GLU A N 1
ATOM 2289 C CA . GLU A 1 285 ? -4.308 56.129 57.391 1.00 39.91 285 GLU A CA 1
ATOM 2290 C C . GLU A 1 285 ? -3.462 55.285 56.427 1.00 39.91 285 GLU A C 1
ATOM 2292 O O . GLU A 1 285 ? -3.400 54.045 56.607 1.00 39.91 285 GLU A O 1
#

Sequence (285 aa):
EAASHLQRLPTVVEDRLTNWILNQEALGYGVTHTQIRLFGERLLALQGDHKPLGKNRMARFLARNPILKIMKQMYFDSVRINCARSEFNRPWFQKLEIPAIRAIPANQRWNMDETGVMEGYGLNGYVVGSVETRKIQGKQPGSRAWTTIIECISATDESTLPSVIYKTPKVRKDLYLQIRNLASGSHDQLPTQRLLFRKVIKGIDEKEYKLGKANMRIKELEERLELLRPKKKRKVQTSPNSKFTTIRAIKEAQITARERQVTPIESDSRGKSDSTISCIEVDAE

Solvent-accessible surface area (backbone atoms only — not comparable to full-atom values): 17668 Å² total; per-residue (Å²): 125,97,60,64,91,75,43,91,65,52,69,73,55,51,54,52,53,52,51,50,39,49,53,35,43,76,74,24,42,70,42,35,69,66,57,54,49,53,50,51,39,51,57,35,38,76,72,73,42,76,68,81,80,60,88,64,50,61,63,52,50,42,72,74,38,72,62,43,36,81,37,58,36,44,80,43,48,42,64,60,62,64,57,68,36,68,82,61,49,54,67,55,60,59,54,55,68,39,68,77,55,54,67,52,52,54,86,75,38,67,50,74,49,80,49,55,41,56,90,90,74,68,87,70,38,65,18,44,30,50,62,87,57,89,59,52,58,24,62,39,94,66,88,58,60,50,30,37,33,39,38,39,40,32,72,72,80,48,68,54,82,70,43,76,47,73,53,83,61,86,50,74,68,50,45,53,52,51,51,52,57,56,63,74,71,52,99,73,79,55,71,66,58,60,51,52,52,52,51,53,52,53,54,48,52,53,50,54,50,52,49,51,53,50,52,53,50,50,51,53,51,51,55,53,49,61,71,67,49,81,75,8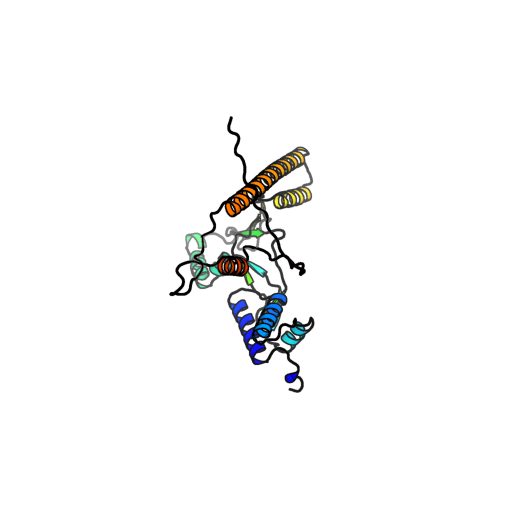2,85,76,82,82,89,71,62,95,90,54,95,71,88,53,72,66,60,54,51,52,53,37,44,74,70,67,77,50,88,85,79,87,83,87,81,90,86,83,85,83,88,80,89,81,91,80,82,90,82,88,86,88,131

pLDDT: mean 72.66, std 15.91, range [29.31, 93.25]

Foldseek 3Di:
DVCQVVDPQHPVRLVVLQVVQAVCLVVLHFAAPVNSQVVSCVVSVVVVDNDGDDPCVSVVSCVVVVQKDKDWADEDELVVVVCPDPVNVVVVVVVCVPPVNVPQDQQRAKDKDKDAADDPPDPRDIGMYGPVDRYRHHYDYDDRHQKIWIKMATSVGDIDDIDIDGDDDPALVSLVVVVVVVVVPDPDDDPVVVVVSVVVSVVRVVVVVVVVVVVVVVVVVVVVVVVVPDDPDDDQDDDPPDPDDDPVSVVVVCVVVVVDDDDDDDDDDDDDDDDDDDDDDDDDD

Nearest PDB structures (foldseek):
  2br2-assembly1_A  TM=3.912E-01  e=1.074E+00  Saccharolobus solfataricus
  7p9y-assembly1_AAA  TM=4.900E-01  e=2.011E+00  Saccharomyces cerevisiae S288C
  7q34-assembly1_A  TM=4.223E-01  e=2.011E+00  Lactococcus lactis subsp. lactis
  2nn6-assembly1_E  TM=4.076E-01  e=1.666E+00  Homo sapiens
  3f8f-assembly1_B  TM=3.286E-01  e=2.280E+00  Lactococcus cremoris subsp. cremoris MG1363

Mean predicted aligned error: 19.61 Å

Secondary structure (DSSP, 8-state):
-TTGGG-SS-HHHHHHHHHHHHHHHHTT-PBPHHHHHHHHHHHHHHTT--SPPPTTHHHHHHHH-TTEEEEEEEEEEHHHHHHT-HHHHHHHHHGGGSHHHHTS-GGG-EEEEEEEE-SS-----EEEEESS-SSEEEEE-S---SEEEEEEEETTS-BPPPEEEEPPP-SHHHHHHHHHHHHTS-S---HHHHHHHHHHHHHHHHHHHHHHHHHHHHHHHHHHHHHHSPPPPPPPP--TT-SS--HHHHHHHHHHTTSSPPPPPPP------------------

InterPro domains:
  IPR006600 HTH CenpB-type DNA-binding domain [PS51253] (1-71)
  IPR006600 HTH CenpB-type DNA-binding domain [SM00674] (7-71)

Organism: NCBI:txid62708

Radius of gyration: 35.43 Å; Cα contacts (8 Å, |Δi|>4): 242; chains: 1; bounding box: 78×80×104 Å